Protein AF-A0A1G9BQD1-F1 (afdb_monomer_lite)

Secondary structure (DSSP, 8-state):
--HHHHHHHHHHHHHHHHHHHHHHHHHHHHHHHHHHHTT--------GGGGS-SSBT-EEEEEETTTEEEEEEEEEE-TT-EEEEEEEE--------HHHHHHTT--HHHHHHHTTSS-EEEEEEEEEETTEEEEEETTEEEEEEETTTTEEEEEEE-SS-EEEEEEEEEEEEEEEETTEEEEEEEEEEEEEETTEEEEEEEEEETTTEEEEEEEEETTEEEEEEEEPP-

Organism: NCBI:txid246191

Foldseek 3Di:
DPVVVVVVVVVVVVVVVVVVVVVVVVVVVVVVVVVVVVPPPPLPLPQLLQLDAAPAQDWFWWDFPVRKIWTKHFPDADPQRKTKIKTWIQDDADDDDPCNCVVVVDDPVRNCSNRSNGTDIWIWIWHGDPQWTWIDGPNHTAWIARSRVQKIWGWDQDPVGTWIWIKGFPDWDWDQAQNDTKIKTKMKTWGADPQGIKIKIWMGIGNHHTAWIWIADPNDIGTRIHTDGD

pLDDT: mean 86.9, std 16.25, range [43.59, 98.69]

Radius of gyration: 29.3 Å; chains: 1; bounding box: 38×50×117 Å

Sequence (230 aa):
MSLIKNYFQRLIHGLARVVRYNCSSFFVCFFILFLMFSNVTVARAVDASIFLGPPLGETIILDVDDGVDIKRTTTAVSESEVYSIEDRRRLLPGKVTKEDIIKNNLSEKIVRIVRGEEDLVNNITLQAKAGKIILSRHGKVVIILDLESRKGFLYLSTSDGDVKMKSHIVDEQEEFIRGKKRSSIYVESYGNLDDGPVNSNYRLVSGLGLTHMSLTVSGLTSVLYTLKEN

Structure (mmCIF, N/CA/C/O backbone):
data_AF-A0A1G9BQD1-F1
#
_entry.id   AF-A0A1G9BQD1-F1
#
loop_
_atom_site.group_PDB
_atom_site.id
_atom_site.type_symbol
_atom_site.label_atom_id
_atom_site.label_alt_id
_atom_site.label_comp_id
_atom_site.label_asym_id
_atom_site.label_entity_id
_atom_site.label_seq_id
_atom_site.pdbx_PDB_ins_code
_atom_site.Cartn_x
_atom_site.Cartn_y
_atom_site.Cartn_z
_atom_site.occupancy
_atom_site.B_iso_or_equiv
_atom_site.auth_seq_id
_atom_site.auth_comp_id
_atom_site.auth_asym_id
_atom_site.auth_atom_id
_atom_site.pdbx_PDB_model_num
ATOM 1 N N . MET A 1 1 ? -17.539 -30.298 85.439 1.00 55.03 1 MET A N 1
ATOM 2 C CA . MET A 1 1 ? -17.340 -29.006 84.730 1.00 55.03 1 MET A CA 1
ATOM 3 C C . MET A 1 1 ? -16.239 -29.015 83.648 1.00 55.03 1 MET A C 1
ATOM 5 O O . MET A 1 1 ? -16.017 -27.985 83.029 1.00 55.03 1 MET A O 1
ATOM 9 N N . SER A 1 2 ? -15.574 -30.151 83.371 1.00 57.81 2 SER A N 1
ATOM 10 C CA . SER A 1 2 ? -14.487 -30.268 82.369 1.00 57.81 2 SER A CA 1
ATOM 11 C C . SER A 1 2 ? -14.980 -30.633 80.948 1.00 57.81 2 SER A C 1
ATOM 13 O O . SER A 1 2 ? -14.444 -30.157 79.951 1.00 57.81 2 SER A O 1
ATOM 15 N N . LEU A 1 3 ? -16.081 -31.386 80.836 1.00 51.25 3 LEU A N 1
ATOM 16 C CA . LEU A 1 3 ? -16.607 -31.875 79.551 1.00 51.25 3 LEU A CA 1
ATOM 17 C C . LEU A 1 3 ? -17.221 -30.791 78.643 1.00 51.25 3 LEU A C 1
ATOM 19 O O . LEU A 1 3 ? -17.134 -30.898 77.423 1.00 51.25 3 LEU A O 1
ATOM 23 N N . ILE A 1 4 ? -17.775 -29.714 79.210 1.00 59.47 4 ILE A N 1
ATOM 24 C CA . ILE A 1 4 ? -18.443 -28.648 78.436 1.00 59.47 4 ILE A CA 1
ATOM 25 C C . ILE A 1 4 ? -17.422 -27.733 77.729 1.00 59.47 4 ILE A C 1
ATOM 27 O O . ILE A 1 4 ? -17.661 -27.293 76.604 1.00 59.47 4 ILE A O 1
ATOM 31 N N . LYS A 1 5 ? -16.239 -27.510 78.326 1.00 57.22 5 LYS A N 1
ATOM 32 C CA . LYS A 1 5 ? -15.168 -26.696 77.715 1.00 57.22 5 LYS A CA 1
ATOM 33 C C . LYS A 1 5 ? -14.581 -27.342 76.454 1.00 57.22 5 LYS A C 1
ATOM 35 O O . LYS A 1 5 ? -14.350 -26.647 75.467 1.00 57.22 5 LYS A O 1
ATOM 40 N N . ASN A 1 6 ? -14.412 -28.665 76.456 1.00 61.09 6 ASN A N 1
ATOM 41 C CA . ASN A 1 6 ? -13.865 -29.392 75.306 1.00 61.09 6 ASN A CA 1
ATOM 42 C C . ASN A 1 6 ? -14.820 -29.430 74.103 1.00 61.09 6 ASN A C 1
ATOM 44 O O . ASN A 1 6 ? -14.364 -29.449 72.959 1.00 61.09 6 ASN A O 1
ATOM 48 N N . TYR A 1 7 ? -16.135 -29.398 74.340 1.00 62.44 7 TYR A N 1
ATOM 49 C CA . TYR A 1 7 ? -17.120 -29.382 73.257 1.00 62.44 7 TYR A CA 1
ATOM 50 C C . TYR A 1 7 ? -17.148 -28.023 72.539 1.00 62.44 7 TYR A C 1
ATOM 52 O O . TYR A 1 7 ? -17.119 -27.966 71.310 1.00 62.44 7 TYR A O 1
ATOM 60 N N . PHE A 1 8 ? -17.089 -26.921 73.295 1.00 59.69 8 PHE A N 1
ATOM 61 C CA . PHE A 1 8 ? -17.070 -25.568 72.728 1.00 59.69 8 PHE A CA 1
ATOM 62 C C . PHE A 1 8 ? -15.790 -25.263 71.936 1.00 59.69 8 PHE A C 1
ATOM 64 O O . PHE A 1 8 ? -15.869 -24.684 70.854 1.00 59.69 8 PHE A O 1
ATOM 71 N N . GLN A 1 9 ? -14.614 -25.702 72.403 1.00 59.62 9 GLN A N 1
ATOM 72 C CA . GLN A 1 9 ? -13.365 -25.515 71.649 1.00 59.62 9 GLN A CA 1
ATOM 73 C C . GLN A 1 9 ? -13.355 -26.278 70.316 1.00 59.62 9 GLN A C 1
ATOM 75 O O . GLN A 1 9 ? -12.882 -25.741 69.312 1.00 59.62 9 GLN A O 1
ATOM 80 N N . ARG A 1 10 ? -13.925 -27.491 70.267 1.00 61.84 10 ARG A N 1
ATOM 81 C CA . ARG A 1 10 ? -14.055 -28.258 69.016 1.00 61.84 10 ARG A CA 1
ATOM 82 C C . ARG A 1 10 ? -15.059 -27.629 68.047 1.00 61.84 10 ARG A C 1
ATOM 84 O O . ARG A 1 10 ? -14.789 -27.605 66.849 1.00 61.84 10 ARG A O 1
ATOM 91 N N . LEU A 1 11 ? -16.156 -27.060 68.552 1.00 58.06 11 LEU A N 1
ATOM 92 C CA . LEU A 1 11 ? -17.147 -26.356 67.731 1.00 58.06 11 LEU A CA 1
ATOM 93 C C . LEU A 1 11 ? -16.563 -25.074 67.106 1.00 58.06 11 LEU A C 1
ATOM 95 O O . LEU A 1 11 ? -16.720 -24.846 65.909 1.00 58.06 11 LEU A O 1
ATOM 99 N N . ILE A 1 12 ? -15.816 -24.281 67.885 1.00 59.69 12 ILE A N 1
ATOM 100 C CA . ILE A 1 12 ? -15.171 -23.042 67.413 1.00 59.69 12 ILE A CA 1
ATOM 101 C C . ILE A 1 12 ? -14.072 -23.346 66.381 1.00 59.69 12 ILE A C 1
ATOM 103 O O . ILE A 1 12 ? -13.978 -22.660 65.365 1.00 59.69 12 ILE A O 1
ATOM 107 N N . HIS A 1 13 ? -13.267 -24.397 66.582 1.00 56.59 13 HIS A N 1
ATOM 108 C CA . HIS A 1 13 ? -12.279 -24.831 65.583 1.00 56.59 13 HIS A CA 1
ATOM 109 C C . HIS A 1 13 ? -12.916 -25.406 64.307 1.00 56.59 13 HIS A C 1
ATOM 111 O O . HIS A 1 13 ? -12.378 -25.202 63.216 1.00 56.59 13 HIS A O 1
ATOM 117 N N . GLY A 1 14 ? -14.065 -26.080 64.419 1.00 54.94 14 GLY A N 1
ATOM 118 C CA . GLY A 1 14 ? -14.845 -26.546 63.270 1.00 54.94 14 GLY A CA 1
ATOM 119 C C . GLY A 1 14 ? -15.401 -25.388 62.437 1.00 54.94 14 GLY A C 1
ATOM 120 O O . GLY A 1 14 ? -15.168 -25.333 61.230 1.00 54.94 14 GLY A O 1
ATOM 121 N N . LEU A 1 15 ? -16.042 -24.410 63.085 1.00 46.50 15 LEU A N 1
ATOM 122 C CA . LEU A 1 15 ? -16.569 -23.202 62.435 1.00 46.50 15 LEU A CA 1
ATOM 123 C C . LEU A 1 15 ? -15.462 -22.352 61.794 1.00 46.50 15 LEU A C 1
ATOM 125 O O . LEU A 1 15 ? -15.615 -21.906 60.658 1.00 46.50 15 LEU A O 1
ATOM 129 N N . ALA A 1 16 ? -14.309 -22.205 62.452 1.00 50.69 16 ALA A N 1
ATOM 130 C CA . ALA A 1 16 ? -13.169 -21.478 61.892 1.00 50.69 16 ALA A CA 1
ATOM 131 C C . ALA A 1 16 ? -12.575 -22.149 60.636 1.00 50.69 16 ALA A C 1
ATOM 133 O O . ALA A 1 16 ? -12.083 -21.448 59.752 1.00 50.69 16 ALA A O 1
ATOM 134 N N . ARG A 1 17 ? -12.638 -23.486 60.510 1.00 49.34 17 ARG A N 1
ATOM 135 C CA . ARG A 1 17 ? -12.230 -24.197 59.280 1.00 49.34 17 ARG A CA 1
ATOM 136 C C . ARG A 1 17 ? -13.233 -24.024 58.142 1.00 49.34 17 ARG A C 1
ATOM 138 O O . ARG A 1 17 ? -12.805 -23.824 57.009 1.00 49.34 17 ARG A O 1
ATOM 145 N N . VAL A 1 18 ? -14.533 -24.053 58.432 1.00 48.12 18 VAL A N 1
ATOM 146 C CA . VAL A 1 18 ? -15.588 -23.893 57.413 1.00 48.12 18 VAL A CA 1
ATOM 147 C C . VAL A 1 18 ? -15.600 -22.469 56.841 1.00 48.12 18 VAL A C 1
ATOM 149 O O . VAL A 1 18 ? -15.713 -22.293 55.630 1.00 48.12 18 VAL A O 1
ATOM 152 N N . VAL A 1 19 ? -15.375 -21.447 57.674 1.00 47.22 19 VAL A N 1
ATOM 153 C CA . VAL A 1 19 ? -15.267 -20.046 57.217 1.00 47.22 19 VAL A CA 1
ATOM 154 C C . VAL A 1 19 ? -14.000 -19.816 56.378 1.00 47.22 19 VAL A C 1
ATOM 156 O O . VAL A 1 19 ? -14.032 -19.087 55.389 1.00 47.22 19 VAL A O 1
ATOM 159 N N . ARG A 1 20 ? -12.887 -20.490 56.704 1.00 47.00 20 ARG A N 1
ATOM 160 C CA . ARG A 1 20 ? -11.614 -20.346 55.974 1.00 47.00 20 ARG A CA 1
ATOM 161 C C . ARG A 1 20 ? -11.626 -21.035 54.597 1.00 47.00 20 ARG A C 1
ATOM 163 O O . ARG A 1 20 ? -10.971 -20.545 53.682 1.00 47.00 20 ARG A O 1
ATOM 170 N N . TYR A 1 21 ? -12.399 -22.112 54.426 1.00 49.22 21 TYR A N 1
ATOM 171 C CA . TYR A 1 21 ? -12.574 -22.783 53.127 1.00 49.22 21 TYR A CA 1
ATOM 172 C C . TYR A 1 21 ? -13.584 -22.074 52.208 1.00 49.22 21 TYR A C 1
ATOM 174 O O . TYR A 1 21 ? -13.347 -21.986 51.004 1.00 49.22 21 TYR A O 1
ATOM 182 N N . ASN A 1 22 ? -14.656 -21.493 52.758 1.00 45.50 22 ASN A N 1
ATOM 183 C CA . ASN A 1 22 ? -15.665 -20.795 51.950 1.00 45.50 22 ASN A CA 1
ATOM 184 C C . ASN A 1 22 ? -15.219 -19.400 51.472 1.00 45.50 22 ASN A C 1
ATOM 186 O O . ASN A 1 22 ? -15.585 -19.002 50.368 1.00 45.50 22 ASN A O 1
ATOM 190 N N . CYS A 1 23 ? -14.372 -18.682 52.223 1.00 48.72 23 CYS A N 1
ATOM 191 C CA . CYS A 1 23 ? -13.802 -17.410 51.749 1.00 48.72 23 CYS A CA 1
ATOM 192 C C . CYS A 1 23 ? -12.813 -17.587 50.584 1.00 48.72 23 CYS A C 1
ATOM 194 O O . CYS A 1 23 ? -12.748 -16.732 49.707 1.00 48.72 23 CYS A O 1
ATOM 196 N N . SER A 1 24 ? -12.067 -18.697 50.558 1.00 55.12 24 SER A N 1
ATOM 197 C CA . SER A 1 24 ? -11.108 -19.011 49.489 1.00 55.12 24 SER A CA 1
ATOM 198 C C . SER A 1 24 ? -11.815 -19.284 48.155 1.00 55.12 24 SER A C 1
ATOM 200 O O . SER A 1 24 ? -11.473 -18.692 47.132 1.00 55.12 24 SER A O 1
ATOM 202 N N . SER A 1 25 ? -12.868 -20.109 48.175 1.00 57.22 25 SER A N 1
ATOM 203 C CA . SER A 1 25 ? -13.622 -20.454 46.964 1.00 57.22 25 SER A CA 1
ATOM 204 C C . SER A 1 25 ? -14.374 -19.256 46.371 1.00 57.22 25 SER A C 1
ATOM 206 O O . SER A 1 25 ? -14.378 -19.094 45.152 1.00 57.22 25 SER A O 1
ATOM 208 N N . PHE A 1 26 ? -14.936 -18.375 47.207 1.00 59.41 26 PHE A N 1
ATOM 209 C CA . PHE A 1 26 ? -15.585 -17.148 46.731 1.00 59.41 26 PHE A CA 1
ATOM 210 C C . PHE A 1 26 ? -14.600 -16.175 46.075 1.00 59.41 26 PHE A C 1
ATOM 212 O O . PHE A 1 26 ? -14.927 -15.596 45.041 1.00 59.41 26 PHE A O 1
ATOM 219 N N . PHE A 1 27 ? -13.389 -16.028 46.626 1.00 61.28 27 PHE A N 1
ATOM 220 C CA . PHE A 1 27 ? -12.352 -15.169 46.046 1.00 61.28 27 PHE A CA 1
ATOM 221 C C . PHE A 1 27 ? -11.857 -15.688 44.695 1.00 61.28 27 PHE A C 1
ATOM 223 O O . PHE A 1 27 ? -11.706 -14.902 43.765 1.00 61.28 27 PHE A O 1
ATOM 230 N N . VAL A 1 28 ? -11.655 -17.002 44.559 1.00 66.06 28 VAL A N 1
ATOM 231 C CA . VAL A 1 28 ? -11.240 -17.615 43.286 1.00 66.06 28 VAL A CA 1
ATOM 232 C C . VAL A 1 28 ? -12.326 -17.447 42.221 1.00 66.06 28 VAL A C 1
ATOM 234 O O . VAL A 1 28 ? -12.013 -17.051 41.100 1.00 66.06 28 VAL A O 1
ATOM 237 N N . CYS A 1 29 ? -13.602 -17.649 42.568 1.00 64.25 29 CYS A N 1
ATOM 238 C CA . CYS A 1 29 ? -14.708 -17.401 41.641 1.00 64.25 29 CYS A CA 1
ATOM 239 C C . CYS A 1 29 ? -14.794 -15.928 41.228 1.00 64.25 29 CYS A C 1
ATOM 241 O O . CYS A 1 29 ? -14.945 -15.659 40.042 1.00 64.25 29 CYS A O 1
ATOM 243 N N . PHE A 1 30 ? -14.639 -14.979 42.159 1.00 63.69 30 PHE A N 1
ATOM 244 C CA . PHE A 1 30 ? -14.622 -13.546 41.836 1.00 63.69 30 PHE A CA 1
ATOM 245 C C . PHE A 1 30 ? -13.427 -13.156 40.966 1.00 63.69 30 PHE A C 1
ATOM 247 O O . PHE A 1 30 ? -13.582 -12.336 40.070 1.00 63.69 30 PHE A O 1
ATOM 254 N N . PHE A 1 31 ? -12.253 -13.751 41.190 1.00 64.44 31 PHE A N 1
ATOM 255 C CA . PHE A 1 31 ? -11.052 -13.481 40.401 1.00 64.44 31 PHE A CA 1
ATOM 256 C C . PHE A 1 31 ? -11.173 -14.043 38.979 1.00 64.44 31 PHE A C 1
ATOM 258 O O . PHE A 1 31 ? -10.826 -13.357 38.025 1.00 64.44 31 PHE A O 1
ATOM 265 N N . ILE A 1 32 ? -11.746 -15.241 38.810 1.00 65.81 32 ILE A N 1
ATOM 266 C CA . ILE A 1 32 ? -12.061 -15.803 37.486 1.00 65.81 32 ILE A CA 1
ATOM 267 C C . ILE A 1 32 ? -13.140 -14.964 36.792 1.00 65.81 32 ILE A C 1
ATOM 269 O O . ILE A 1 32 ? -12.995 -14.657 35.614 1.00 65.81 32 ILE A O 1
ATOM 273 N N . LEU A 1 33 ? -14.182 -14.528 37.508 1.00 61.59 33 LEU A N 1
ATOM 274 C CA . LEU A 1 33 ? -15.199 -13.623 36.964 1.00 61.59 33 LEU A CA 1
ATOM 275 C C . LEU A 1 33 ? -14.572 -12.289 36.539 1.00 61.59 33 LEU A C 1
ATOM 277 O O . LEU A 1 33 ? -14.863 -11.793 35.461 1.00 61.59 33 LEU A O 1
ATOM 281 N N . PHE A 1 34 ? -13.674 -11.727 37.351 1.00 63.47 34 PHE A N 1
ATOM 282 C CA . PHE A 1 34 ? -12.966 -10.485 37.051 1.00 63.47 34 PHE A CA 1
ATOM 283 C C . PHE A 1 34 ? -12.028 -10.644 35.848 1.00 63.47 34 PHE A C 1
ATOM 285 O O . PHE A 1 34 ? -11.990 -9.750 35.011 1.00 63.47 34 PHE A O 1
ATOM 292 N N . LEU A 1 35 ? -11.343 -11.785 35.695 1.00 60.16 35 LEU A N 1
ATOM 293 C CA . LEU A 1 35 ? -10.561 -12.134 34.496 1.00 60.16 35 LEU A CA 1
ATOM 294 C C . LEU A 1 35 ? -11.447 -12.341 33.253 1.00 60.16 35 LEU A C 1
ATOM 296 O O . LEU A 1 35 ? -11.045 -11.999 32.144 1.00 60.16 35 LEU A O 1
ATOM 300 N N . MET A 1 36 ? -12.671 -12.850 33.420 1.00 55.62 36 MET A N 1
ATOM 301 C CA . MET A 1 36 ? -13.659 -12.955 32.337 1.00 55.62 36 MET A CA 1
ATOM 302 C C . MET A 1 36 ? -14.233 -11.578 31.956 1.00 55.62 36 MET A C 1
ATOM 304 O O . MET A 1 36 ? -14.429 -11.304 30.777 1.00 55.62 36 MET A O 1
ATOM 308 N N . PHE A 1 37 ? -14.455 -10.684 32.928 1.00 50.34 37 PHE A N 1
ATOM 309 C CA . PHE A 1 37 ? -14.986 -9.334 32.702 1.00 50.34 37 PHE A CA 1
ATOM 310 C C . PHE A 1 37 ? -13.935 -8.318 32.236 1.00 50.34 37 PHE A C 1
ATOM 312 O O . PHE A 1 37 ? -14.284 -7.370 31.539 1.00 50.34 37 PHE A O 1
ATOM 319 N N . SER A 1 38 ? -12.653 -8.505 32.560 1.00 49.31 38 SER A N 1
ATOM 320 C CA . SER A 1 38 ? -11.570 -7.642 32.055 1.00 49.31 38 SER A CA 1
ATOM 321 C C . SER A 1 38 ? -11.183 -7.939 30.602 1.00 49.31 38 SER A C 1
ATOM 323 O O . SER A 1 38 ? -10.543 -7.105 29.971 1.00 49.31 38 SER A O 1
ATOM 325 N N . ASN A 1 39 ? -11.655 -9.057 30.040 1.00 43.59 39 ASN A N 1
ATOM 326 C CA . ASN A 1 39 ? -11.599 -9.342 28.603 1.00 43.59 39 ASN A CA 1
ATOM 327 C C . ASN A 1 39 ? -12.829 -8.843 27.833 1.00 43.59 39 ASN A C 1
ATOM 329 O O . ASN A 1 39 ? -12.975 -9.149 26.649 1.00 43.59 39 ASN A O 1
ATOM 333 N N . VAL A 1 40 ? -13.709 -8.048 28.456 1.00 44.75 40 VAL A N 1
ATOM 334 C CA . VAL A 1 40 ? -14.605 -7.182 27.684 1.00 44.75 40 VAL A CA 1
ATOM 335 C C . VAL A 1 40 ? -13.725 -6.097 27.081 1.00 44.75 40 VAL A C 1
ATOM 337 O O . VAL A 1 40 ? -13.557 -5.012 27.638 1.00 44.75 40 VAL A O 1
ATOM 340 N N . THR A 1 41 ? -13.108 -6.424 25.949 1.00 50.06 41 THR A N 1
ATOM 341 C CA . THR A 1 41 ? -12.474 -5.470 25.056 1.00 50.06 41 THR A CA 1
ATOM 342 C C . THR A 1 41 ? -13.575 -4.497 24.671 1.00 50.06 41 THR A C 1
ATOM 344 O O . THR A 1 41 ? -14.400 -4.779 23.804 1.00 50.06 41 THR A O 1
ATOM 347 N N . VAL A 1 42 ? -13.665 -3.376 25.387 1.00 45.75 42 VAL A N 1
ATOM 348 C CA . VAL A 1 42 ? -14.469 -2.242 24.950 1.00 45.75 42 VAL A CA 1
ATOM 349 C C . VAL A 1 42 ? -13.905 -1.912 23.583 1.00 45.75 42 VAL A C 1
ATOM 351 O O . VAL A 1 42 ? -12.767 -1.451 23.491 1.00 45.75 42 VAL A O 1
ATOM 354 N N . ALA A 1 43 ? -14.658 -2.250 22.536 1.00 49.44 43 ALA A N 1
ATOM 355 C CA . ALA A 1 43 ? -14.329 -1.911 21.169 1.00 49.44 43 ALA A CA 1
ATOM 356 C C . ALA A 1 43 ? -14.239 -0.387 21.122 1.00 49.44 43 ALA A C 1
ATOM 358 O O . ALA A 1 43 ? -15.242 0.318 21.012 1.00 49.44 43 ALA A O 1
ATOM 359 N N . ARG A 1 44 ? -13.033 0.146 21.325 1.00 57.34 44 ARG A N 1
ATOM 360 C CA . ARG A 1 44 ? -12.758 1.538 21.019 1.00 57.34 44 ARG A CA 1
ATOM 361 C C . ARG A 1 44 ? -13.014 1.637 19.530 1.00 57.34 44 ARG A C 1
ATOM 363 O O . ARG A 1 44 ? -12.364 0.937 18.764 1.00 57.34 44 ARG A O 1
ATOM 370 N N . ALA A 1 45 ? -13.997 2.444 19.148 1.00 64.94 45 ALA A N 1
ATOM 371 C CA . ALA A 1 45 ? -14.192 2.798 17.757 1.00 64.94 45 ALA A CA 1
ATOM 372 C C . ALA A 1 45 ? -12.884 3.444 17.289 1.00 64.94 45 ALA A C 1
ATOM 374 O O . ALA A 1 45 ? -12.572 4.575 17.666 1.00 64.94 45 ALA A O 1
ATOM 375 N N . VAL A 1 46 ? -12.063 2.669 16.585 1.00 77.75 46 VAL A N 1
ATOM 376 C CA . VAL A 1 46 ? -10.803 3.155 16.047 1.00 77.75 46 VAL A CA 1
ATOM 377 C C . VAL A 1 46 ? -11.167 4.053 14.878 1.00 77.75 46 VAL A C 1
ATOM 379 O O . VAL A 1 46 ? -11.820 3.622 13.927 1.00 77.75 46 VAL A O 1
ATOM 382 N N . ASP A 1 47 ? -10.784 5.321 14.971 1.00 91.69 47 ASP A N 1
ATOM 383 C CA . ASP A 1 47 ? -10.988 6.266 13.887 1.00 91.69 47 ASP A CA 1
ATOM 384 C C . ASP A 1 47 ? -10.101 5.874 12.698 1.00 91.69 47 ASP A C 1
ATOM 386 O O . ASP A 1 47 ? -8.879 5.985 12.750 1.00 91.69 47 ASP A O 1
ATOM 390 N N . ALA A 1 48 ? -10.721 5.404 11.615 1.00 94.38 48 ALA A N 1
ATOM 391 C CA . ALA A 1 48 ? -10.022 4.996 10.401 1.00 94.38 48 ALA A CA 1
ATOM 392 C C . ALA A 1 48 ? -9.235 6.144 9.744 1.00 94.38 48 ALA A C 1
ATOM 394 O O . ALA A 1 48 ? -8.264 5.875 9.031 1.00 94.38 48 ALA A O 1
ATOM 395 N N . SER A 1 49 ? -9.616 7.405 9.989 1.00 95.50 49 SER A N 1
ATOM 396 C CA . SER A 1 49 ? -8.955 8.581 9.412 1.00 95.50 49 SER A CA 1
ATOM 397 C C . SER A 1 49 ? -7.497 8.709 9.858 1.00 95.50 49 SER A C 1
ATOM 399 O O . SER A 1 49 ? -6.649 9.186 9.101 1.00 95.50 49 SER A O 1
ATOM 401 N N . ILE A 1 50 ? -7.159 8.194 11.046 1.00 95.38 50 ILE A N 1
ATOM 402 C CA . ILE A 1 50 ? -5.792 8.283 11.553 1.00 95.38 50 ILE A CA 1
ATOM 403 C C . ILE A 1 50 ? -4.834 7.441 10.718 1.00 95.38 50 ILE A C 1
ATOM 405 O O . ILE A 1 50 ? -3.654 7.735 10.742 1.00 95.38 50 ILE A O 1
ATOM 409 N N . PHE A 1 51 ? -5.296 6.425 9.981 1.00 96.69 51 PHE A N 1
ATOM 410 C CA . PHE A 1 51 ? -4.466 5.549 9.138 1.00 96.69 51 PHE A CA 1
ATOM 411 C C . PHE A 1 51 ? -4.388 6.004 7.682 1.00 96.69 51 PHE A C 1
ATOM 413 O O . PHE A 1 51 ? -3.989 5.235 6.805 1.00 96.69 51 PHE A O 1
ATOM 420 N N . LEU A 1 52 ? -4.783 7.242 7.398 1.00 95.19 52 LEU A N 1
ATOM 421 C CA . LEU A 1 52 ? -4.560 7.839 6.091 1.00 95.19 52 LEU A CA 1
ATOM 422 C C . LEU A 1 52 ? -3.079 8.208 5.927 1.00 95.19 52 LEU A C 1
ATOM 424 O O . LEU A 1 52 ? -2.266 8.036 6.839 1.00 95.19 52 LEU A O 1
ATOM 428 N N . GLY A 1 53 ? -2.719 8.604 4.707 1.00 93.88 53 GLY A N 1
ATOM 429 C CA . GLY A 1 53 ? -1.331 8.779 4.288 1.00 93.88 53 GLY A CA 1
ATOM 430 C C . GLY A 1 53 ? -0.548 9.820 5.098 1.00 93.88 53 GLY A C 1
ATOM 431 O O . GLY A 1 53 ? -1.061 10.408 6.052 1.00 93.88 53 GLY A O 1
ATOM 432 N N . PRO A 1 54 ? 0.706 10.088 4.700 1.00 95.94 54 PRO A N 1
ATOM 433 C CA . PRO A 1 54 ? 1.506 11.150 5.298 1.00 95.94 54 PRO A CA 1
ATOM 434 C C . PRO A 1 54 ? 0.757 12.494 5.321 1.00 95.94 54 PRO A C 1
ATOM 436 O O . PRO A 1 54 ? -0.127 12.717 4.483 1.00 95.94 54 PRO A O 1
ATOM 439 N N . PRO A 1 55 ? 1.115 13.428 6.219 1.00 94.88 55 PRO A N 1
ATOM 440 C CA . PRO A 1 55 ? 0.643 14.805 6.139 1.00 94.88 55 PRO A CA 1
ATOM 441 C C . PRO A 1 55 ? 0.834 15.401 4.739 1.00 94.88 55 PRO A C 1
ATOM 443 O O . PRO A 1 55 ? 1.754 15.026 4.012 1.00 94.88 55 PRO A O 1
ATOM 446 N N . LEU A 1 56 ? -0.033 16.340 4.357 1.00 97.12 56 LEU A N 1
ATOM 447 C CA . LEU A 1 56 ? 0.024 16.989 3.046 1.00 97.12 56 LEU A CA 1
ATOM 448 C C . LEU A 1 56 ? 1.421 17.577 2.780 1.00 97.12 56 LEU A C 1
ATOM 450 O O . LEU A 1 56 ? 1.936 18.354 3.583 1.00 97.12 56 LEU A O 1
ATOM 454 N N . GLY A 1 57 ? 2.029 17.193 1.656 1.00 95.94 57 GLY A N 1
ATOM 455 C CA . GLY A 1 57 ? 3.384 17.587 1.263 1.00 95.94 57 GLY A CA 1
ATOM 456 C C . GLY A 1 57 ? 4.517 16.815 1.953 1.00 95.94 57 GLY A C 1
ATOM 457 O O . GLY A 1 57 ? 5.658 16.886 1.493 1.00 95.94 57 GLY A O 1
ATOM 458 N N . GLU A 1 58 ? 4.245 16.044 3.010 1.00 95.62 58 GLU A N 1
ATOM 459 C CA . GLU A 1 58 ? 5.256 15.190 3.636 1.00 95.62 58 GLU A CA 1
ATOM 460 C C . GLU A 1 58 ? 5.545 13.974 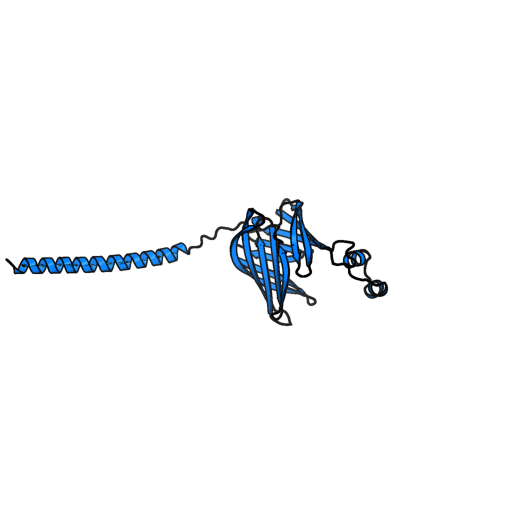2.749 1.00 95.62 58 GLU A C 1
ATOM 462 O O . GLU A 1 58 ? 4.644 13.352 2.184 1.00 95.62 58 GLU A O 1
ATOM 467 N N . THR A 1 59 ? 6.830 13.634 2.640 1.00 96.94 59 THR A N 1
ATOM 468 C CA . THR A 1 59 ? 7.298 12.459 1.905 1.00 96.94 59 THR A CA 1
ATOM 469 C C . THR A 1 59 ? 7.839 11.419 2.873 1.00 96.94 59 THR A C 1
ATOM 471 O O . THR A 1 59 ? 8.681 11.732 3.719 1.00 96.94 59 THR A O 1
ATOM 474 N N . ILE A 1 60 ? 7.385 10.177 2.724 1.00 97.31 60 ILE A N 1
ATOM 475 C CA . ILE A 1 60 ? 7.974 9.007 3.381 1.00 97.31 60 ILE A CA 1
ATOM 476 C C . ILE A 1 60 ? 8.720 8.168 2.346 1.00 97.31 60 ILE A C 1
ATOM 478 O O . ILE A 1 60 ? 8.398 8.204 1.155 1.00 97.31 60 ILE A O 1
ATOM 482 N N . ILE A 1 61 ? 9.722 7.426 2.807 1.00 97.38 61 ILE A N 1
ATOM 483 C CA . ILE A 1 61 ? 10.530 6.550 1.963 1.00 97.38 61 ILE A CA 1
ATOM 484 C C . ILE A 1 61 ? 10.153 5.108 2.273 1.00 97.38 61 ILE A C 1
ATOM 486 O O . ILE A 1 61 ? 10.174 4.700 3.434 1.00 97.38 61 ILE A O 1
ATOM 490 N N . LEU A 1 62 ? 9.791 4.357 1.241 1.00 97.31 62 LEU A N 1
ATOM 491 C CA . LEU A 1 62 ? 9.548 2.926 1.332 1.00 97.31 62 LEU A CA 1
ATOM 492 C C . LEU A 1 62 ? 10.662 2.217 0.567 1.00 97.31 62 LEU A C 1
ATOM 494 O O . LEU A 1 62 ? 10.857 2.476 -0.618 1.00 97.31 62 LEU A O 1
ATOM 498 N N . ASP A 1 63 ? 11.392 1.361 1.259 1.00 95.25 63 ASP A N 1
ATOM 499 C CA . ASP A 1 63 ? 12.438 0.521 0.700 1.00 95.25 63 ASP A CA 1
ATOM 500 C C . ASP A 1 63 ? 11.812 -0.640 -0.075 1.00 95.25 63 ASP A C 1
ATOM 502 O O . ASP A 1 63 ? 10.879 -1.287 0.415 1.00 95.25 63 ASP A O 1
ATOM 506 N N . VAL A 1 64 ? 12.307 -0.881 -1.284 1.00 91.62 64 VAL A N 1
ATOM 507 C CA . VAL A 1 64 ? 11.977 -2.048 -2.107 1.00 91.62 64 VAL A CA 1
ATOM 508 C C . VAL A 1 64 ? 13.203 -2.952 -2.101 1.00 91.62 64 VAL A C 1
ATOM 510 O O . VAL A 1 64 ? 14.321 -2.478 -2.277 1.00 91.62 64 VAL A O 1
ATOM 513 N N . ASP A 1 65 ? 12.994 -4.259 -1.954 1.00 80.44 65 ASP A N 1
ATOM 514 C CA . ASP A 1 65 ? 14.041 -5.285 -1.783 1.00 80.44 65 ASP A CA 1
ATOM 515 C C . ASP A 1 65 ? 15.071 -5.373 -2.943 1.00 80.44 65 ASP A C 1
ATOM 517 O O . ASP A 1 65 ? 16.024 -6.142 -2.901 1.00 80.44 65 ASP A O 1
ATOM 521 N N . ASP A 1 66 ? 14.915 -4.562 -3.995 1.00 79.44 66 ASP A N 1
ATOM 522 C CA . ASP A 1 66 ? 15.864 -4.412 -5.102 1.00 79.44 66 ASP A CA 1
ATOM 523 C C . ASP A 1 66 ? 16.779 -3.176 -4.996 1.00 79.44 66 ASP A C 1
ATOM 525 O O . ASP A 1 66 ? 17.463 -2.817 -5.959 1.00 79.44 66 ASP A O 1
ATOM 529 N N . GLY A 1 67 ? 16.819 -2.530 -3.826 1.00 81.44 67 GLY A N 1
ATOM 530 C CA . GLY A 1 67 ? 17.660 -1.360 -3.556 1.00 81.44 67 GLY A CA 1
ATOM 531 C C . GLY A 1 67 ? 17.128 -0.065 -4.170 1.00 81.44 67 GLY A C 1
ATOM 532 O O . GLY A 1 67 ? 17.858 0.927 -4.257 1.00 81.44 67 GLY A O 1
ATOM 533 N N . VAL A 1 68 ? 15.870 -0.064 -4.617 1.00 90.81 68 VAL A N 1
ATOM 534 C CA . VAL A 1 68 ? 15.170 1.123 -5.102 1.00 90.81 68 VAL A CA 1
ATOM 535 C C . VAL A 1 68 ? 14.229 1.649 -4.026 1.00 90.81 68 VAL A C 1
ATOM 537 O O . VAL A 1 68 ? 13.417 0.918 -3.477 1.00 90.81 68 VAL A O 1
ATOM 540 N N . ASP A 1 69 ? 14.247 2.959 -3.809 1.00 95.44 69 ASP A N 1
ATOM 541 C CA . ASP A 1 69 ? 13.298 3.615 -2.915 1.00 95.44 69 ASP A CA 1
ATOM 542 C C . ASP A 1 69 ? 12.022 4.054 -3.669 1.00 95.44 69 ASP A C 1
ATOM 544 O O . ASP A 1 69 ? 12.075 4.607 -4.776 1.00 95.44 69 ASP A O 1
ATOM 548 N N . ILE A 1 70 ? 10.863 3.882 -3.030 1.00 97.25 70 ILE A N 1
ATOM 549 C CA . ILE A 1 70 ? 9.613 4.567 -3.372 1.00 97.25 70 ILE A CA 1
ATOM 550 C C . ILE A 1 70 ? 9.484 5.801 -2.478 1.00 97.25 70 ILE A C 1
ATOM 552 O O . ILE A 1 70 ? 9.461 5.707 -1.251 1.00 97.25 70 ILE A O 1
ATOM 556 N N . LYS A 1 71 ? 9.342 6.974 -3.095 1.00 97.69 71 LYS A N 1
ATOM 557 C CA . LYS A 1 71 ? 8.988 8.222 -2.412 1.00 97.69 71 LYS A CA 1
ATOM 558 C C . LYS A 1 71 ? 7.478 8.381 -2.454 1.00 97.69 71 LYS A C 1
ATOM 560 O O . LYS A 1 71 ? 6.928 8.608 -3.529 1.00 97.69 71 LYS A O 1
ATOM 565 N N . ARG A 1 72 ? 6.826 8.257 -1.302 1.00 98.06 72 ARG A N 1
ATOM 566 C CA . ARG A 1 72 ? 5.377 8.416 -1.167 1.00 98.06 72 ARG A CA 1
ATOM 567 C C . ARG A 1 72 ? 5.051 9.782 -0.587 1.00 98.06 72 ARG A C 1
ATOM 569 O O . ARG A 1 72 ? 5.461 10.074 0.537 1.00 98.06 72 ARG A O 1
ATOM 576 N N . THR A 1 73 ? 4.263 10.568 -1.309 1.00 98.38 73 THR A N 1
ATOM 577 C CA . THR A 1 73 ? 3.886 11.931 -0.914 1.00 98.38 73 THR A CA 1
ATOM 578 C C . THR A 1 73 ? 2.380 12.120 -1.023 1.00 98.38 73 THR A C 1
ATOM 580 O O . THR A 1 73 ? 1.788 11.824 -2.059 1.00 98.38 73 THR A O 1
ATOM 583 N N . THR A 1 74 ? 1.748 12.663 0.017 1.00 98.44 74 THR A N 1
ATOM 584 C CA . THR A 1 74 ? 0.365 13.152 -0.092 1.00 98.44 74 THR A CA 1
ATOM 585 C C . THR A 1 74 ? 0.377 14.473 -0.852 1.00 98.44 74 THR A C 1
ATOM 587 O O . THR A 1 74 ? 0.955 15.453 -0.381 1.00 98.44 74 THR A O 1
ATOM 590 N N . THR A 1 75 ? -0.242 14.510 -2.030 1.00 98.12 75 THR A N 1
ATOM 591 C CA . THR A 1 75 ? -0.238 15.669 -2.938 1.00 98.12 75 THR A CA 1
ATOM 592 C C . THR A 1 75 ? -1.476 16.544 -2.787 1.00 98.12 75 THR A C 1
ATOM 594 O O . THR A 1 75 ? -1.402 17.746 -3.029 1.00 98.12 75 THR A O 1
ATOM 597 N N . ALA A 1 76 ? -2.600 15.970 -2.355 1.00 97.69 76 ALA A N 1
ATOM 598 C CA . ALA A 1 76 ? -3.827 16.706 -2.070 1.00 97.69 76 ALA A CA 1
ATOM 599 C C . ALA A 1 76 ? -4.696 15.964 -1.049 1.00 97.69 76 ALA A C 1
ATOM 601 O O . ALA A 1 76 ? -4.657 14.737 -0.965 1.00 97.69 76 ALA A O 1
ATOM 602 N N . VAL A 1 77 ? -5.525 16.708 -0.319 1.00 97.38 77 VAL A N 1
ATOM 603 C CA . VAL A 1 77 ? -6.613 16.166 0.505 1.00 97.38 77 VAL A CA 1
ATOM 604 C C . VAL A 1 77 ? -7.891 16.904 0.116 1.00 97.38 77 VAL A C 1
ATOM 606 O O . VAL A 1 77 ? -7.926 18.131 0.151 1.00 97.38 77 VAL A O 1
ATOM 609 N N . SER A 1 78 ? -8.916 16.174 -0.324 1.00 96.38 78 SER A N 1
ATOM 610 C CA . SER A 1 78 ? -10.210 16.763 -0.704 1.00 96.38 78 SER A CA 1
ATOM 611 C C . SER A 1 78 ? -11.016 17.205 0.523 1.00 96.38 78 SER A C 1
ATOM 613 O O . SER A 1 78 ? -10.811 16.655 1.601 1.00 96.38 78 SER A O 1
ATOM 615 N N . GLU A 1 79 ? -12.061 18.014 0.331 1.00 93.75 79 GLU A N 1
ATOM 616 C CA . GLU A 1 79 ? -13.061 18.309 1.378 1.00 93.75 79 GLU A CA 1
ATOM 617 C C . GLU A 1 79 ? -13.726 17.047 1.959 1.00 93.75 79 GLU A C 1
ATOM 619 O O . GLU A 1 79 ? -14.018 16.987 3.145 1.00 93.75 79 GLU A O 1
ATOM 624 N N . SER A 1 80 ? -13.910 16.002 1.143 1.00 91.62 80 SER A N 1
ATOM 625 C CA . SER A 1 80 ? -14.421 14.688 1.569 1.00 91.62 80 SER A CA 1
ATOM 626 C C . SER A 1 80 ? -13.350 13.744 2.144 1.00 91.62 80 SER A C 1
ATOM 628 O O . SER A 1 80 ? -13.510 12.525 2.077 1.00 91.62 80 SER A O 1
ATOM 630 N N . GLU A 1 81 ? -12.228 14.295 2.615 1.00 92.00 81 GLU A N 1
ATOM 631 C CA . GLU A 1 81 ? -11.109 13.575 3.250 1.00 92.00 81 GLU A CA 1
ATOM 632 C C . GLU A 1 81 ? -10.513 12.425 2.413 1.00 92.00 81 GLU A C 1
ATOM 634 O O . GLU A 1 81 ? -10.012 11.426 2.930 1.00 92.00 81 GLU A O 1
ATOM 639 N N . VAL A 1 82 ? -10.537 12.563 1.086 1.00 96.75 82 VAL A N 1
ATOM 640 C CA . VAL A 1 82 ? -9.808 11.690 0.164 1.00 96.75 82 VAL A CA 1
ATOM 641 C C . VAL A 1 82 ? -8.384 12.209 0.018 1.00 96.75 82 VAL A C 1
ATOM 643 O O . VAL A 1 82 ? -8.158 13.309 -0.490 1.00 96.75 82 VAL A O 1
ATOM 646 N N . TYR A 1 83 ? -7.423 11.393 0.431 1.00 97.81 83 TYR A N 1
ATOM 647 C CA . TYR A 1 83 ? -5.997 11.659 0.302 1.00 97.81 83 TYR A CA 1
ATOM 648 C C . TYR A 1 83 ? -5.546 11.196 -1.073 1.00 97.81 83 TYR A C 1
ATOM 650 O O . TYR A 1 83 ? -5.593 10.004 -1.369 1.00 97.81 83 TYR A O 1
ATOM 658 N N . SER A 1 84 ? -5.097 12.129 -1.902 1.00 97.81 84 SER A N 1
ATOM 659 C CA . SER A 1 84 ? -4.415 11.838 -3.161 1.00 97.81 84 SER A CA 1
ATOM 660 C C . SER A 1 84 ? -2.929 11.689 -2.878 1.00 97.81 84 SER A C 1
ATOM 662 O O . SER A 1 84 ? -2.303 12.597 -2.330 1.00 97.81 84 SER A O 1
ATOM 664 N N . ILE A 1 85 ? -2.378 10.528 -3.208 1.00 98.12 85 ILE A N 1
ATOM 665 C CA . ILE A 1 85 ? -1.005 10.158 -2.882 1.00 98.12 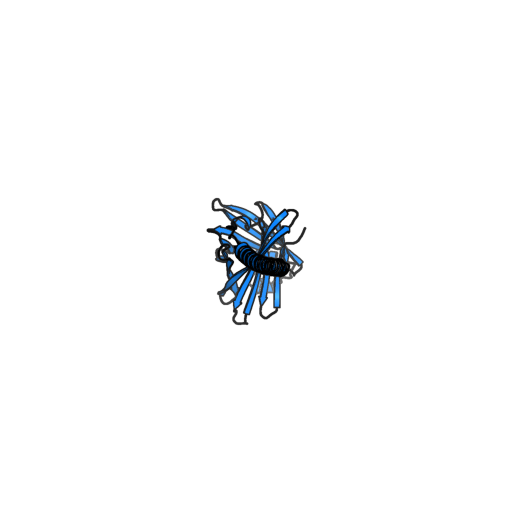85 ILE A CA 1
ATOM 666 C C . ILE A 1 85 ? -0.291 9.735 -4.157 1.00 98.12 85 ILE A C 1
ATOM 668 O O . ILE A 1 85 ? -0.832 9.004 -4.989 1.00 98.12 85 ILE A O 1
ATOM 672 N N . GLU A 1 86 ? 0.944 10.193 -4.278 1.00 97.94 86 GLU A N 1
ATOM 673 C CA . GLU A 1 86 ? 1.828 9.886 -5.383 1.00 97.94 86 GLU A CA 1
ATOM 674 C C . GLU A 1 86 ? 3.012 9.061 -4.877 1.00 97.94 86 GLU A C 1
ATOM 676 O O . GLU A 1 86 ? 3.752 9.491 -3.991 1.00 97.94 86 GLU A O 1
ATOM 681 N N . ASP A 1 87 ? 3.185 7.880 -5.461 1.00 97.62 87 ASP A N 1
ATOM 682 C CA . ASP A 1 87 ? 4.356 7.029 -5.290 1.00 97.62 87 ASP A CA 1
ATOM 683 C C . ASP A 1 87 ? 5.289 7.252 -6.479 1.00 97.62 87 ASP A C 1
ATOM 685 O O . ASP A 1 87 ? 4.953 6.912 -7.618 1.00 97.62 87 ASP A O 1
ATOM 689 N N . ARG A 1 88 ? 6.474 7.808 -6.222 1.00 97.56 88 ARG A N 1
ATOM 690 C CA . ARG A 1 88 ? 7.533 7.973 -7.223 1.00 97.56 88 ARG A CA 1
ATOM 691 C C . ARG A 1 88 ? 8.630 6.953 -7.018 1.00 97.56 88 ARG A C 1
ATOM 693 O O . ARG A 1 88 ? 9.164 6.828 -5.917 1.00 97.56 88 ARG A O 1
ATOM 700 N N . ARG A 1 89 ? 9.016 6.280 -8.096 1.00 95.81 89 ARG A N 1
ATOM 701 C CA . ARG A 1 89 ? 10.068 5.267 -8.090 1.00 95.81 89 ARG A CA 1
ATOM 702 C C . ARG A 1 89 ? 11.048 5.501 -9.232 1.00 95.81 89 ARG A C 1
ATOM 704 O O . ARG A 1 89 ? 10.657 5.482 -10.397 1.00 95.81 89 ARG A O 1
ATOM 711 N N . ARG A 1 90 ? 12.329 5.665 -8.910 1.00 95.31 90 ARG A N 1
ATOM 712 C CA . ARG A 1 90 ? 13.409 5.744 -9.902 1.00 95.31 90 ARG A CA 1
ATOM 713 C C . ARG A 1 90 ? 13.970 4.346 -10.143 1.00 95.31 90 ARG A C 1
ATOM 715 O O . ARG A 1 90 ? 14.578 3.786 -9.243 1.00 95.31 90 ARG A O 1
ATOM 722 N N . LEU A 1 91 ? 13.764 3.779 -11.330 1.00 91.25 91 LEU A N 1
ATOM 723 C CA . LEU A 1 91 ? 14.323 2.463 -11.653 1.00 91.25 91 LEU A CA 1
ATOM 724 C C . LEU A 1 91 ? 15.851 2.530 -11.772 1.00 91.25 91 LEU A C 1
ATOM 726 O O . LEU A 1 91 ? 16.406 3.563 -12.159 1.00 91.25 91 LEU A O 1
ATOM 730 N N . LEU A 1 92 ? 16.521 1.414 -11.479 1.00 90.81 92 LEU A N 1
ATOM 731 C CA . LEU A 1 92 ? 17.933 1.257 -11.814 1.00 90.81 92 LEU A CA 1
ATOM 732 C C . LEU A 1 92 ? 18.105 1.348 -13.343 1.00 90.81 92 LEU A C 1
ATOM 734 O O . LEU A 1 92 ? 17.287 0.772 -14.065 1.00 90.81 92 LEU A O 1
ATOM 738 N N . PRO A 1 93 ? 19.139 2.046 -13.852 1.00 91.00 93 PRO A N 1
ATOM 739 C CA . PRO A 1 93 ? 19.320 2.237 -15.288 1.00 91.00 93 PRO A CA 1
ATOM 740 C C . PRO A 1 93 ? 19.405 0.916 -16.066 1.00 91.00 93 PRO A C 1
ATOM 742 O O . PRO A 1 93 ? 20.389 0.180 -15.979 1.00 91.00 93 PRO A O 1
ATOM 745 N N . GLY A 1 94 ? 18.374 0.630 -16.860 1.00 89.44 94 GLY A N 1
ATOM 746 C CA . GLY A 1 94 ? 18.319 -0.494 -17.787 1.00 89.44 94 GLY A CA 1
ATOM 747 C C . GLY A 1 94 ? 18.803 -0.122 -19.190 1.00 89.44 94 GLY A C 1
ATOM 748 O O . GLY A 1 94 ? 18.723 1.029 -19.625 1.00 89.44 94 GLY A O 1
ATOM 749 N N . LYS A 1 95 ? 19.283 -1.117 -19.943 1.00 91.81 95 LYS A N 1
ATOM 750 C CA . LYS A 1 95 ? 19.567 -0.958 -21.377 1.00 91.81 95 LYS A CA 1
ATOM 751 C C . LYS A 1 95 ? 18.289 -1.195 -22.181 1.00 91.81 95 LYS A C 1
ATOM 753 O O . LYS A 1 95 ? 17.633 -2.211 -21.997 1.00 91.81 95 LYS A O 1
ATOM 758 N N . VAL A 1 96 ? 17.983 -0.275 -23.093 1.00 91.88 96 VAL A N 1
ATOM 759 C CA . VAL A 1 96 ? 16.873 -0.384 -24.053 1.00 91.88 96 VAL A CA 1
ATOM 760 C C . VAL A 1 96 ? 17.431 -0.140 -25.447 1.00 91.88 96 VAL A C 1
ATOM 762 O O . VAL A 1 96 ? 17.950 0.951 -25.718 1.00 91.88 96 VAL A O 1
ATOM 765 N N . THR A 1 97 ? 17.355 -1.150 -26.312 1.00 94.12 97 THR A N 1
ATOM 766 C CA . THR A 1 97 ? 17.842 -1.071 -27.698 1.00 94.12 97 THR A CA 1
ATOM 767 C C . THR A 1 97 ? 16.797 -0.455 -28.630 1.00 94.12 97 THR A C 1
ATOM 769 O O . THR A 1 97 ? 15.632 -0.294 -28.262 1.00 94.12 97 THR A O 1
ATOM 772 N N . LYS A 1 98 ? 17.195 -0.090 -29.856 1.00 93.69 98 LYS A N 1
ATOM 773 C CA . LYS A 1 98 ? 16.235 0.400 -30.861 1.00 93.69 98 LYS A CA 1
ATOM 774 C C . LYS A 1 98 ? 15.265 -0.706 -31.269 1.00 93.69 98 LYS A C 1
ATOM 776 O O . LYS A 1 98 ? 14.084 -0.443 -31.473 1.00 93.69 98 LYS A O 1
ATOM 781 N N . GLU A 1 99 ? 15.760 -1.934 -31.338 1.00 95.44 99 GLU A N 1
ATOM 782 C CA . GLU A 1 99 ? 14.992 -3.135 -31.631 1.00 95.44 99 GLU A CA 1
ATOM 783 C C . GLU A 1 99 ? 13.916 -3.363 -30.564 1.00 95.44 99 GLU A C 1
ATOM 785 O O . GLU A 1 99 ? 12.770 -3.623 -30.922 1.00 95.44 99 GLU A O 1
ATOM 790 N N . ASP A 1 100 ? 14.234 -3.175 -29.277 1.00 93.12 100 ASP A N 1
ATOM 791 C CA . ASP A 1 100 ? 13.256 -3.281 -28.182 1.00 93.12 100 ASP A CA 1
ATOM 792 C C . ASP A 1 100 ? 12.149 -2.230 -28.293 1.00 93.12 100 ASP A C 1
ATOM 794 O O . ASP A 1 100 ? 10.975 -2.542 -28.079 1.00 93.12 100 ASP A O 1
ATOM 798 N N . ILE A 1 101 ? 12.515 -0.992 -28.643 1.00 94.38 101 ILE A N 1
ATOM 799 C CA . ILE A 1 101 ? 11.568 0.117 -28.813 1.00 94.38 101 ILE A CA 1
ATOM 800 C C . ILE A 1 101 ? 10.597 -0.190 -29.948 1.00 94.38 101 ILE A C 1
ATOM 802 O O . ILE A 1 101 ? 9.390 -0.054 -29.765 1.00 94.38 101 ILE A O 1
ATOM 806 N N . ILE A 1 102 ? 11.111 -0.635 -31.098 1.00 95.00 102 ILE A N 1
ATOM 807 C CA . ILE A 1 102 ? 10.294 -0.957 -32.274 1.00 95.00 102 ILE A CA 1
ATOM 808 C C . ILE A 1 102 ? 9.425 -2.186 -31.996 1.00 95.00 102 ILE A C 1
ATOM 810 O O . ILE A 1 102 ? 8.217 -2.146 -32.216 1.00 95.00 102 ILE A O 1
ATOM 814 N N . LYS A 1 103 ? 10.021 -3.266 -31.477 1.00 95.88 103 LYS A N 1
ATOM 815 C CA . LYS A 1 103 ? 9.333 -4.539 -31.227 1.00 95.88 103 LYS A CA 1
ATOM 816 C C . LYS A 1 103 ? 8.184 -4.389 -30.233 1.00 95.88 103 LYS A C 1
ATOM 818 O O . LYS A 1 103 ? 7.142 -5.004 -30.428 1.00 95.88 103 LYS A O 1
ATOM 823 N N . ASN A 1 104 ? 8.374 -3.593 -29.180 1.00 93.81 104 ASN A N 1
ATOM 824 C CA . ASN A 1 104 ? 7.380 -3.418 -28.118 1.00 93.81 104 ASN A CA 1
ATOM 825 C C . ASN A 1 104 ? 6.595 -2.102 -28.233 1.00 93.81 104 ASN A C 1
ATOM 827 O O . ASN A 1 104 ? 5.820 -1.785 -27.333 1.00 93.81 104 ASN A O 1
ATOM 831 N N . ASN A 1 105 ? 6.796 -1.333 -29.311 1.00 95.38 105 ASN A N 1
ATOM 832 C CA . ASN A 1 105 ? 6.175 -0.025 -29.535 1.00 95.38 105 ASN A CA 1
ATOM 833 C C . ASN A 1 105 ? 6.272 0.901 -28.301 1.00 95.38 105 ASN A C 1
ATOM 835 O O . ASN A 1 105 ? 5.278 1.470 -27.839 1.00 95.38 105 ASN A O 1
ATOM 839 N N . LEU A 1 106 ? 7.468 0.992 -27.708 1.00 93.94 106 LEU A N 1
ATOM 840 C CA . LEU A 1 106 ? 7.671 1.736 -26.463 1.00 93.94 106 LEU A CA 1
ATOM 841 C C . LEU A 1 106 ? 7.599 3.242 -26.717 1.00 93.94 106 LEU A C 1
ATOM 843 O O . LEU A 1 106 ? 8.283 3.774 -27.588 1.00 93.94 106 LEU A O 1
ATOM 847 N N . SER A 1 107 ? 6.820 3.947 -25.898 1.00 95.62 107 SER A N 1
ATOM 848 C CA . SER A 1 107 ? 6.836 5.412 -25.897 1.00 95.62 107 SER A CA 1
ATOM 849 C C . SER A 1 107 ? 8.150 5.959 -25.330 1.00 95.62 107 SER A C 1
ATOM 851 O O . SER A 1 107 ? 8.762 5.338 -24.459 1.00 95.62 107 SER A O 1
ATOM 853 N N . GLU A 1 108 ? 8.528 7.172 -25.740 1.00 95.75 108 GLU A N 1
ATOM 854 C CA . GLU A 1 108 ? 9.720 7.863 -25.223 1.00 95.75 108 GLU A CA 1
ATOM 855 C C . GLU A 1 108 ? 9.712 7.964 -23.691 1.00 95.75 108 GLU A C 1
ATOM 857 O O . GLU A 1 108 ? 10.725 7.741 -23.034 1.00 95.75 108 GLU A O 1
ATOM 862 N N . LYS A 1 109 ? 8.539 8.212 -23.096 1.00 95.25 109 LYS A N 1
ATOM 863 C CA . LYS A 1 109 ? 8.384 8.254 -21.639 1.00 95.25 109 LYS A CA 1
ATOM 864 C C . LYS A 1 109 ? 8.767 6.923 -20.983 1.00 95.25 109 LYS A C 1
ATOM 866 O O . LYS A 1 109 ? 9.486 6.921 -19.989 1.00 95.25 109 LYS A O 1
ATOM 871 N N . ILE A 1 110 ? 8.321 5.794 -21.539 1.00 93.50 110 ILE A N 1
ATOM 872 C CA . ILE A 1 110 ? 8.670 4.463 -21.016 1.00 93.50 110 ILE A CA 1
ATOM 873 C C . ILE A 1 110 ? 10.172 4.213 -21.164 1.00 93.50 110 ILE A C 1
ATOM 875 O O . ILE A 1 110 ? 10.800 3.740 -20.221 1.00 93.50 110 ILE A O 1
ATOM 879 N N . VAL A 1 111 ? 10.766 4.581 -22.302 1.00 95.69 111 VAL A N 1
ATOM 880 C CA . VAL A 1 111 ? 12.215 4.448 -22.527 1.00 95.69 111 VAL A CA 1
ATOM 881 C C . VAL A 1 111 ? 13.007 5.226 -21.474 1.00 95.69 111 VAL A C 1
ATOM 883 O O . VAL A 1 111 ? 13.925 4.669 -20.870 1.00 95.69 111 VAL A O 1
ATOM 886 N N . ARG A 1 112 ? 12.621 6.476 -21.195 1.00 95.94 112 ARG A N 1
ATOM 887 C CA . ARG A 1 112 ? 13.254 7.314 -20.164 1.00 95.94 112 ARG A CA 1
ATOM 888 C C . ARG A 1 112 ? 13.091 6.736 -18.757 1.00 95.94 112 ARG A C 1
ATOM 890 O O . ARG A 1 112 ? 14.046 6.759 -17.987 1.00 95.94 112 ARG A O 1
ATOM 897 N N . ILE A 1 113 ? 11.932 6.161 -18.426 1.00 95.50 113 ILE A N 1
ATOM 898 C CA . ILE A 1 113 ? 11.722 5.461 -17.145 1.00 95.50 113 ILE A CA 1
ATOM 899 C C . ILE A 1 113 ? 12.656 4.248 -17.023 1.00 95.50 113 ILE A C 1
ATOM 901 O O . ILE A 1 113 ? 13.345 4.112 -16.014 1.00 95.50 113 ILE A O 1
ATOM 905 N N . VAL A 1 114 ? 12.729 3.386 -18.045 1.00 93.12 114 VAL A N 1
ATOM 906 C CA . VAL A 1 114 ? 13.581 2.178 -18.013 1.00 93.12 114 VAL A CA 1
ATOM 907 C C . VAL A 1 114 ? 15.066 2.535 -17.925 1.00 93.12 114 VAL A C 1
ATOM 909 O O . VAL A 1 114 ? 15.826 1.849 -17.249 1.00 93.12 114 VAL A O 1
ATOM 912 N N . ARG A 1 115 ? 15.491 3.637 -18.549 1.00 94.56 115 ARG A N 1
ATOM 913 C CA . ARG A 1 115 ? 16.865 4.155 -18.437 1.00 94.56 115 ARG A CA 1
ATOM 914 C C . ARG A 1 115 ? 17.167 4.835 -17.099 1.00 94.56 115 ARG A C 1
ATOM 916 O O . ARG A 1 115 ? 18.303 5.242 -16.878 1.00 94.56 115 ARG A O 1
ATOM 923 N N . GLY A 1 116 ? 16.182 4.975 -16.210 1.00 93.62 116 GLY A N 1
ATOM 924 C CA . GLY A 1 116 ? 16.343 5.705 -14.954 1.00 93.62 116 GLY A CA 1
ATOM 925 C C . GLY A 1 116 ? 16.504 7.216 -15.158 1.00 93.62 116 GLY A C 1
ATOM 926 O O . GLY A 1 116 ? 17.072 7.901 -14.314 1.00 93.62 116 GLY A O 1
ATOM 927 N N . GLU A 1 117 ? 16.019 7.773 -16.266 1.00 95.50 117 GLU A N 1
ATOM 928 C CA . GLU A 1 117 ? 16.036 9.215 -16.552 1.00 95.50 117 GLU A CA 1
ATOM 929 C C . GLU A 1 117 ? 14.771 9.919 -1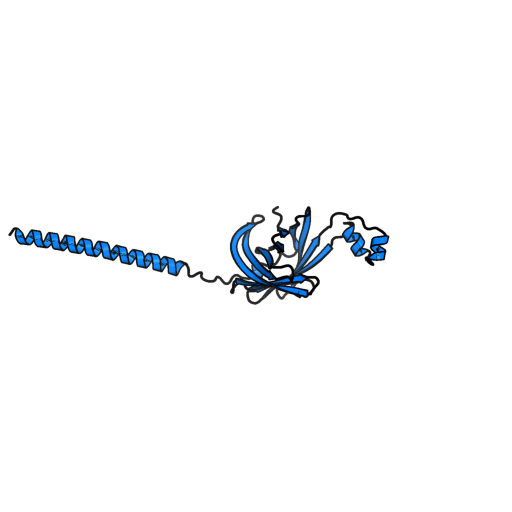6.039 1.00 95.50 117 GLU A C 1
ATOM 931 O O . GLU A 1 117 ? 14.798 11.115 -15.734 1.00 95.50 117 GLU A O 1
ATOM 936 N N . GLU A 1 118 ? 13.680 9.175 -15.859 1.00 96.62 118 GLU A N 1
ATOM 937 C CA . GLU A 1 118 ? 12.408 9.651 -15.311 1.00 96.62 118 GLU A CA 1
ATOM 938 C C . GLU A 1 118 ? 11.882 8.699 -14.225 1.00 96.62 118 GLU A C 1
ATOM 940 O O . GLU A 1 118 ? 12.208 7.511 -14.216 1.00 96.62 118 GLU A O 1
ATOM 945 N N . ASP A 1 119 ? 11.085 9.225 -13.291 1.00 96.38 119 ASP A N 1
ATOM 946 C CA . ASP A 1 119 ? 10.431 8.407 -12.268 1.00 96.38 119 ASP A CA 1
ATOM 947 C C . ASP A 1 119 ? 9.215 7.686 -12.860 1.00 96.38 119 ASP A C 1
ATOM 949 O O . ASP A 1 119 ? 8.398 8.275 -13.574 1.00 96.38 119 ASP A O 1
ATOM 953 N N . LEU A 1 120 ? 9.035 6.423 -12.486 1.00 95.06 120 LEU A N 1
ATOM 954 C CA . LEU A 1 120 ? 7.733 5.783 -12.557 1.00 95.06 120 LEU A CA 1
ATOM 955 C C . LEU A 1 120 ? 6.838 6.408 -11.483 1.00 95.06 120 LEU A C 1
ATOM 957 O O . LEU A 1 120 ? 7.174 6.383 -10.299 1.00 95.06 120 LEU A O 1
ATOM 961 N N . VAL A 1 121 ? 5.698 6.950 -11.905 1.00 95.94 121 VAL A N 1
ATOM 962 C CA . VAL A 1 121 ? 4.729 7.595 -11.016 1.00 95.94 121 VAL A CA 1
ATOM 963 C C . VAL A 1 121 ? 3.474 6.742 -10.922 1.00 95.94 121 VAL A C 1
ATOM 965 O O . VAL A 1 121 ? 2.868 6.400 -11.941 1.00 95.94 121 VAL A O 1
ATOM 968 N N . ASN A 1 122 ? 3.069 6.420 -9.699 1.00 94.88 122 ASN A N 1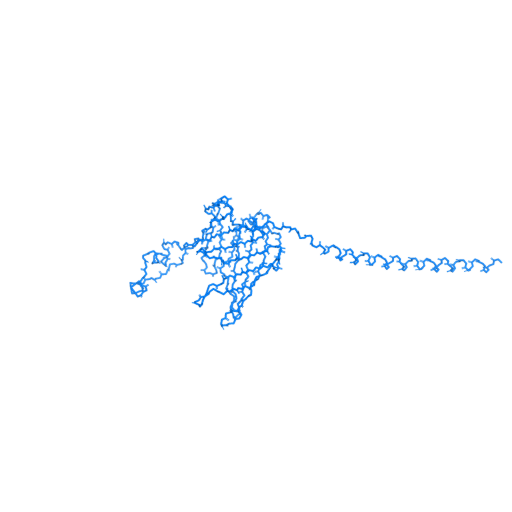
ATOM 969 C CA . ASN A 1 122 ? 1.842 5.701 -9.410 1.00 94.88 122 ASN A CA 1
ATOM 970 C C . ASN A 1 122 ? 0.943 6.520 -8.478 1.00 94.88 122 ASN A C 1
ATOM 972 O O . ASN A 1 122 ? 1.361 6.917 -7.397 1.00 94.88 122 ASN A O 1
ATOM 976 N N . ASN A 1 123 ? -0.308 6.728 -8.886 1.00 96.44 123 ASN A N 1
ATOM 977 C CA . ASN A 1 123 ? -1.277 7.509 -8.122 1.00 96.44 123 ASN A CA 1
ATOM 978 C C . ASN A 1 123 ? -2.227 6.583 -7.367 1.00 96.44 123 ASN A C 1
ATOM 980 O O . ASN A 1 123 ? -2.880 5.718 -7.967 1.00 96.44 123 ASN A O 1
ATOM 984 N N . ILE A 1 124 ? -2.331 6.800 -6.062 1.00 96.69 124 ILE A N 1
ATOM 985 C CA . ILE A 1 124 ? -3.248 6.092 -5.175 1.00 96.69 124 ILE A CA 1
ATOM 986 C C . ILE A 1 124 ? -4.138 7.096 -4.445 1.00 96.69 124 ILE A C 1
ATOM 988 O O . ILE A 1 124 ? -3.803 8.270 -4.292 1.00 96.69 124 ILE A O 1
ATOM 992 N N . THR A 1 125 ? -5.285 6.620 -3.980 1.00 97.62 125 THR A N 1
ATOM 993 C CA . THR A 1 125 ? -6.151 7.377 -3.077 1.00 97.62 125 THR A CA 1
ATOM 994 C C . THR A 1 125 ? -6.396 6.579 -1.811 1.00 97.62 125 THR A C 1
ATOM 996 O O . THR A 1 125 ? -6.591 5.364 -1.878 1.00 97.62 125 THR A O 1
ATOM 999 N N . LEU A 1 126 ? -6.374 7.259 -0.667 1.00 97.62 126 LEU A N 1
ATOM 1000 C CA . LEU A 1 126 ? -6.786 6.714 0.622 1.00 97.62 126 LEU A CA 1
ATOM 1001 C C . LEU A 1 126 ? -8.002 7.486 1.122 1.00 97.62 126 LEU A C 1
ATOM 1003 O O . LEU A 1 126 ? -8.027 8.713 1.069 1.00 97.62 126 LEU A O 1
ATOM 1007 N N . GLN A 1 127 ? -9.002 6.768 1.613 1.00 97.50 127 GLN A N 1
ATOM 1008 C CA . GLN A 1 127 ? -10.207 7.359 2.180 1.00 97.50 127 GLN A CA 1
ATOM 1009 C C . GLN A 1 127 ? -10.629 6.595 3.430 1.00 97.50 127 GLN A C 1
ATOM 1011 O O . GLN A 1 127 ? -10.638 5.363 3.435 1.00 97.50 127 GLN A O 1
ATOM 1016 N N . ALA A 1 128 ? -11.034 7.332 4.461 1.00 96.81 128 ALA A N 1
ATOM 1017 C CA . ALA A 1 128 ? -11.758 6.784 5.594 1.00 96.81 128 ALA A CA 1
ATOM 1018 C C . ALA A 1 128 ? -13.259 7.007 5.378 1.00 96.81 128 ALA A C 1
ATOM 1020 O O . ALA A 1 128 ? -13.704 8.130 5.154 1.00 96.81 128 ALA A O 1
ATOM 1021 N N . LYS A 1 129 ? -14.061 5.941 5.399 1.00 95.44 129 LYS A N 1
ATOM 1022 C CA . LYS A 1 129 ? -15.515 6.045 5.210 1.00 95.44 129 LYS A CA 1
ATOM 1023 C C . LYS A 1 129 ? -16.245 5.003 6.039 1.00 95.44 129 LYS A C 1
ATOM 1025 O O . LYS A 1 129 ? -16.059 3.811 5.823 1.00 95.44 129 LYS A O 1
ATOM 1030 N N . ALA A 1 130 ? -17.109 5.455 6.949 1.00 93.12 130 ALA A N 1
ATOM 1031 C CA . ALA A 1 130 ? -17.920 4.587 7.811 1.00 93.12 130 ALA A CA 1
ATOM 1032 C C . ALA A 1 130 ? -17.083 3.505 8.531 1.00 93.12 130 ALA A C 1
ATOM 1034 O O . ALA A 1 130 ? -17.364 2.316 8.401 1.00 93.12 130 ALA A O 1
ATOM 1035 N N . GLY A 1 131 ? -16.004 3.919 9.209 1.00 93.38 131 GLY A N 1
ATOM 1036 C CA . GLY A 1 131 ? -15.106 3.014 9.946 1.00 93.38 131 GLY A CA 1
ATOM 1037 C C . GLY A 1 131 ? -14.189 2.146 9.073 1.00 93.38 131 GLY A C 1
ATOM 1038 O O . GLY A 1 131 ? -13.487 1.280 9.593 1.00 93.38 131 GLY A O 1
ATOM 1039 N N . LYS A 1 132 ? -14.183 2.363 7.750 1.00 96.81 132 LYS A N 1
ATOM 1040 C CA . LYS A 1 132 ? -13.373 1.599 6.794 1.00 96.81 132 LYS A CA 1
ATOM 1041 C C . LYS A 1 132 ? -12.248 2.432 6.218 1.00 96.81 132 LYS A C 1
ATOM 1043 O O . LYS A 1 132 ? -12.461 3.589 5.865 1.00 96.81 132 LYS A O 1
ATOM 1048 N N . ILE A 1 133 ? -11.101 1.798 6.032 1.00 97.88 133 ILE A N 1
ATOM 1049 C CA . ILE A 1 133 ? -9.984 2.305 5.239 1.00 97.88 133 ILE A CA 1
ATOM 1050 C C . ILE A 1 133 ? -10.143 1.755 3.823 1.00 97.88 133 ILE A C 1
ATOM 1052 O O . ILE A 1 133 ? -10.253 0.542 3.635 1.00 97.88 133 ILE A O 1
ATOM 1056 N N . ILE A 1 134 ? -10.167 2.640 2.831 1.00 98.19 134 ILE A N 1
ATOM 1057 C CA . ILE A 1 134 ? -10.314 2.297 1.417 1.00 98.19 134 ILE A CA 1
ATOM 1058 C C . ILE A 1 134 ? -9.086 2.812 0.669 1.00 98.19 134 ILE A C 1
ATOM 1060 O O . ILE A 1 134 ? -8.840 4.017 0.642 1.00 98.19 134 ILE A O 1
ATOM 1064 N N . LEU A 1 135 ? -8.336 1.905 0.041 1.00 97.88 135 LEU A N 1
ATOM 1065 C CA . LEU A 1 135 ? -7.249 2.233 -0.881 1.00 97.88 135 LEU A CA 1
ATOM 1066 C C . LEU A 1 135 ? -7.721 1.974 -2.303 1.00 97.88 135 LEU A C 1
ATOM 1068 O O . LEU A 1 135 ? -8.129 0.856 -2.615 1.00 97.88 135 LEU A O 1
ATOM 1072 N N . SER A 1 136 ? -7.612 2.975 -3.174 1.00 97.12 136 SER A N 1
ATOM 1073 C CA . SER A 1 136 ? -7.873 2.810 -4.606 1.00 97.12 136 SER A CA 1
ATOM 1074 C C . SER A 1 136 ? -6.665 3.198 -5.449 1.00 97.12 136 SER A C 1
ATOM 1076 O O . SER A 1 136 ? -5.930 4.126 -5.117 1.00 97.12 136 SER A O 1
ATOM 1078 N N . ARG A 1 137 ? -6.480 2.507 -6.572 1.00 93.88 137 ARG A N 1
ATOM 1079 C CA . ARG A 1 137 ? -5.415 2.729 -7.553 1.00 93.88 137 ARG A CA 1
ATOM 1080 C C . ARG A 1 137 ? -6.029 2.702 -8.949 1.00 93.88 137 ARG A C 1
ATOM 1082 O O . ARG A 1 137 ? -6.817 1.814 -9.254 1.00 93.88 137 ARG A O 1
ATOM 1089 N N . HIS A 1 138 ? -5.702 3.686 -9.788 1.00 88.62 138 HIS A N 1
ATOM 1090 C CA . HIS A 1 138 ? -6.265 3.819 -11.145 1.00 88.62 138 HIS A CA 1
ATOM 1091 C C . HIS A 1 138 ? -7.809 3.752 -11.192 1.00 88.62 138 HIS A C 1
ATOM 1093 O O . HIS A 1 138 ? -8.389 3.138 -12.082 1.00 88.62 138 HIS A O 1
ATOM 1099 N N . GLY A 1 139 ? -8.483 4.350 -10.202 1.00 87.75 139 GLY A N 1
ATOM 1100 C CA . GLY A 1 139 ? -9.949 4.352 -10.105 1.00 87.75 139 GLY A CA 1
ATOM 1101 C C . GLY A 1 139 ? -10.578 3.026 -9.655 1.00 87.75 139 GLY A C 1
ATOM 1102 O O . GLY A 1 139 ? -11.797 2.953 -9.529 1.00 87.75 139 GLY A O 1
ATOM 1103 N N . LYS A 1 140 ? -9.775 1.991 -9.378 1.00 93.31 140 LYS A N 1
ATOM 1104 C CA . LYS A 1 140 ? -10.230 0.708 -8.832 1.00 93.31 140 LYS A CA 1
ATOM 1105 C C . LYS A 1 140 ? -9.896 0.597 -7.353 1.00 93.31 140 LYS A C 1
ATOM 1107 O O . LYS A 1 140 ? -8.805 0.976 -6.932 1.00 93.31 140 LYS A O 1
ATOM 1112 N N . VAL A 1 141 ? -10.808 0.026 -6.574 1.00 96.12 141 VAL A N 1
ATOM 1113 C CA . VAL A 1 141 ? -10.559 -0.280 -5.162 1.00 96.12 141 VAL A CA 1
ATOM 1114 C C . VAL A 1 141 ? -9.615 -1.475 -5.057 1.00 96.12 141 VAL A C 1
ATOM 1116 O O . VAL A 1 141 ? -9.887 -2.529 -5.621 1.00 96.12 141 VAL A O 1
ATOM 1119 N N . VAL A 1 142 ? -8.523 -1.305 -4.317 1.00 96.75 142 VAL A N 1
ATOM 1120 C CA . VAL A 1 142 ? -7.494 -2.326 -4.083 1.00 96.75 142 VAL A CA 1
ATOM 1121 C C . VAL A 1 142 ? -7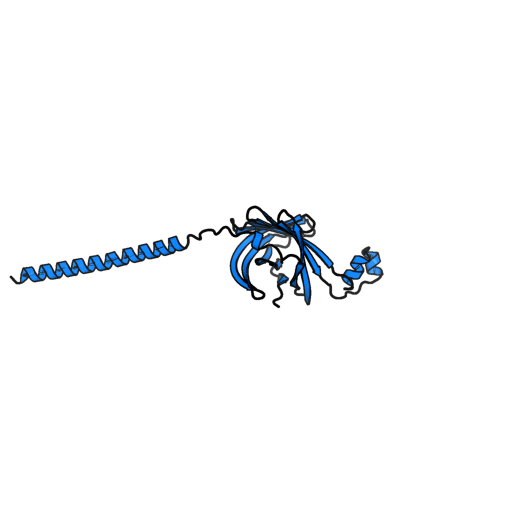.595 -2.883 -2.669 1.00 96.75 142 VAL A C 1
ATOM 1123 O O . VAL A 1 142 ? -7.479 -4.087 -2.495 1.00 96.75 142 VAL A O 1
ATOM 1126 N N . ILE A 1 143 ? -7.849 -2.045 -1.661 1.00 98.12 143 ILE A N 1
ATOM 1127 C CA . ILE A 1 143 ? -8.013 -2.487 -0.267 1.00 98.12 143 ILE A CA 1
ATOM 1128 C C . ILE A 1 143 ? -9.292 -1.892 0.303 1.00 98.12 143 ILE A C 1
ATOM 1130 O O . ILE A 1 143 ? -9.553 -0.702 0.133 1.00 98.12 143 ILE A O 1
ATOM 1134 N N . ILE A 1 144 ? -10.058 -2.709 1.021 1.00 98.25 144 ILE A N 1
ATOM 1135 C CA . ILE A 1 144 ? -11.084 -2.256 1.963 1.00 98.25 144 ILE A CA 1
ATOM 1136 C C . ILE A 1 144 ? -10.821 -2.963 3.283 1.00 98.25 144 ILE A C 1
ATOM 1138 O O . ILE A 1 144 ? -10.850 -4.189 3.320 1.00 98.25 144 ILE A O 1
ATOM 1142 N N . LEU A 1 145 ? -10.620 -2.218 4.363 1.00 98.38 145 LEU A N 1
ATOM 1143 C CA . LEU A 1 145 ? -10.459 -2.770 5.704 1.00 98.38 145 LEU A CA 1
ATOM 1144 C C . LEU A 1 145 ? -11.439 -2.100 6.657 1.00 98.38 145 LEU A C 1
ATOM 1146 O O . LEU A 1 145 ? -11.389 -0.890 6.841 1.00 98.38 145 LEU A O 1
ATOM 1150 N N . ASP A 1 146 ? -12.323 -2.886 7.250 1.00 97.62 146 ASP A N 1
ATOM 1151 C CA . ASP A 1 146 ? -13.290 -2.450 8.249 1.00 97.62 146 ASP A CA 1
ATOM 1152 C C . ASP A 1 146 ? -12.703 -2.675 9.647 1.00 97.62 146 ASP A C 1
ATOM 1154 O O . ASP A 1 146 ? -12.412 -3.814 10.028 1.00 97.62 146 ASP A O 1
ATOM 1158 N N . LEU A 1 147 ? -12.486 -1.583 10.385 1.00 95.56 147 LEU A N 1
ATOM 1159 C CA . LEU A 1 147 ? -11.821 -1.629 11.690 1.00 95.56 147 LEU A CA 1
ATOM 1160 C C . LEU A 1 147 ? -12.724 -2.187 12.796 1.00 95.56 147 LEU A C 1
ATOM 1162 O O . LEU A 1 147 ? -12.224 -2.779 13.747 1.00 95.56 147 LEU A O 1
ATOM 1166 N N . GLU A 1 148 ? -14.043 -2.051 12.660 1.00 93.69 148 GLU A N 1
ATOM 1167 C CA . GLU A 1 148 ? -15.009 -2.550 13.642 1.00 93.69 148 GLU A CA 1
ATOM 1168 C C . GLU A 1 148 ? -15.145 -4.071 13.543 1.00 93.69 148 GLU A C 1
ATOM 1170 O O . GLU A 1 148 ? -15.006 -4.794 14.529 1.00 93.69 148 GLU A O 1
ATOM 1175 N N . SER A 1 149 ? -15.352 -4.583 12.328 1.00 95.56 149 SER A N 1
ATOM 1176 C CA . SER A 1 149 ? -15.448 -6.028 12.086 1.00 95.56 149 SER A CA 1
ATOM 1177 C C . SER A 1 149 ? -14.089 -6.730 12.024 1.00 95.56 149 SER A C 1
ATOM 1179 O O . SER A 1 149 ? -14.048 -7.964 11.984 1.00 95.56 149 SER A O 1
ATOM 1181 N N . ARG A 1 150 ? -12.992 -5.958 11.993 1.00 96.62 150 ARG A N 1
ATOM 1182 C CA . ARG A 1 150 ? -11.601 -6.417 11.825 1.00 96.62 150 ARG A CA 1
ATOM 1183 C C . ARG A 1 150 ? -11.382 -7.247 10.559 1.00 96.62 150 ARG A C 1
ATOM 1185 O O . ARG A 1 150 ? -10.505 -8.112 10.521 1.00 96.62 150 ARG A O 1
ATOM 1192 N N . LYS A 1 151 ? -12.203 -7.029 9.532 1.00 97.94 151 LYS A N 1
ATOM 1193 C CA . LYS A 1 151 ? -12.238 -7.811 8.289 1.00 97.94 151 LYS A CA 1
ATOM 1194 C C . LYS A 1 151 ? -12.173 -6.898 7.079 1.00 97.94 151 LYS A C 1
ATOM 1196 O O . LYS A 1 151 ? -12.520 -5.724 7.134 1.00 97.94 151 LYS A O 1
ATOM 1201 N N . GLY A 1 152 ? -11.745 -7.447 5.957 1.00 98.00 152 GLY A N 1
ATOM 1202 C CA . GLY A 1 152 ? -11.572 -6.672 4.745 1.00 98.00 152 GLY A CA 1
ATOM 1203 C C . GLY A 1 152 ? -11.365 -7.520 3.508 1.00 98.00 152 GLY A C 1
ATOM 1204 O O . GLY A 1 152 ? -11.551 -8.740 3.522 1.00 98.00 152 GLY A O 1
ATOM 1205 N N . PHE A 1 153 ? -10.963 -6.844 2.440 1.00 97.94 153 PHE A N 1
ATOM 1206 C CA . PHE A 1 153 ? -10.543 -7.460 1.197 1.00 97.94 153 PHE A CA 1
ATOM 1207 C C . PHE A 1 153 ? -9.352 -6.719 0.597 1.00 97.94 153 PHE A C 1
ATOM 1209 O O . PHE A 1 153 ? -9.301 -5.487 0.631 1.00 97.94 153 PHE A O 1
ATOM 1216 N N . LEU A 1 154 ? -8.469 -7.487 -0.027 1.00 97.62 154 LEU A N 1
ATOM 1217 C CA . LEU A 1 154 ? -7.409 -7.028 -0.913 1.00 97.62 154 LEU A CA 1
ATOM 1218 C C . LEU A 1 154 ? -7.710 -7.571 -2.316 1.00 97.62 154 LEU A C 1
ATOM 1220 O O . LEU A 1 154 ? -8.017 -8.751 -2.462 1.00 97.62 154 LEU A O 1
ATOM 1224 N N . TYR A 1 155 ? -7.635 -6.730 -3.340 1.00 95.94 155 TYR A N 1
ATOM 1225 C CA . TYR A 1 155 ? -7.720 -7.145 -4.736 1.00 95.94 155 TYR A CA 1
ATOM 1226 C C . TYR A 1 155 ? -6.317 -7.199 -5.332 1.00 95.94 155 TYR A C 1
ATOM 1228 O O . TYR A 1 155 ? -5.612 -6.189 -5.374 1.00 95.94 155 TYR A O 1
ATOM 1236 N N . LEU A 1 156 ? -5.922 -8.382 -5.789 1.00 91.50 156 LEU A N 1
ATOM 1237 C CA . LEU A 1 156 ? -4.668 -8.622 -6.489 1.00 91.50 156 LEU A CA 1
ATOM 1238 C C . LEU A 1 156 ? -4.950 -8.707 -7.989 1.00 91.50 156 LEU A C 1
ATOM 1240 O O . LEU A 1 156 ? -5.669 -9.600 -8.426 1.00 91.50 156 LEU A O 1
ATOM 1244 N N . SER A 1 157 ? -4.390 -7.794 -8.779 1.00 89.25 157 SER A N 1
ATOM 1245 C CA . SER A 1 157 ? -4.515 -7.855 -10.238 1.00 89.25 157 SER A CA 1
ATOM 1246 C C . SER A 1 157 ? -3.565 -8.901 -10.821 1.00 89.25 157 SER A C 1
ATOM 1248 O O . SER A 1 157 ? -2.359 -8.845 -10.574 1.00 89.25 157 SER A O 1
ATOM 1250 N N . THR A 1 158 ? -4.101 -9.820 -11.620 1.00 86.38 158 THR A N 1
ATOM 1251 C CA . THR A 1 158 ? -3.358 -10.832 -12.384 1.00 86.38 158 THR A CA 1
ATOM 1252 C C . THR A 1 158 ? -3.604 -10.656 -13.886 1.00 86.38 158 THR A C 1
ATOM 1254 O O . THR A 1 158 ? -4.368 -9.783 -14.305 1.00 86.38 158 THR A O 1
ATOM 1257 N N . SER A 1 159 ? -2.949 -11.476 -14.714 1.00 85.19 159 SER A N 1
ATOM 1258 C CA . SER A 1 159 ? -3.225 -11.566 -16.156 1.00 85.19 159 SER A CA 1
ATOM 1259 C C . SER A 1 159 ? -4.678 -11.926 -16.466 1.00 85.19 159 SER A C 1
ATOM 1261 O O . SER A 1 159 ? -5.223 -11.453 -17.461 1.00 85.19 159 SER A O 1
ATOM 1263 N N . ASP A 1 160 ? -5.297 -12.730 -15.604 1.00 84.81 160 ASP A N 1
ATOM 1264 C CA . ASP A 1 160 ? -6.609 -13.346 -15.824 1.00 84.81 160 ASP A CA 1
ATOM 1265 C C . ASP A 1 160 ? -7.749 -12.576 -15.145 1.00 84.81 160 ASP A C 1
ATOM 1267 O O . ASP A 1 160 ? -8.928 -12.876 -15.337 1.00 84.81 160 ASP A O 1
ATOM 1271 N N . GLY A 1 161 ? -7.412 -11.541 -14.372 1.00 87.88 161 GLY A N 1
ATOM 1272 C CA . GLY A 1 161 ? -8.370 -10.644 -13.741 1.00 87.88 161 GLY A CA 1
ATOM 1273 C C . GLY A 1 161 ? -7.971 -10.230 -12.330 1.00 87.88 161 GLY A C 1
ATOM 1274 O O . GLY A 1 161 ? -6.871 -10.486 -11.853 1.00 87.88 161 GLY A O 1
ATOM 1275 N N . ASP A 1 162 ? -8.889 -9.550 -11.647 1.00 90.12 162 ASP A N 1
ATOM 1276 C CA . ASP A 1 162 ? -8.680 -9.141 -10.261 1.00 90.12 162 ASP A CA 1
ATOM 1277 C C . ASP A 1 162 ? -9.118 -10.277 -9.317 1.00 90.12 162 ASP A C 1
ATOM 1279 O O . ASP A 1 162 ? -10.286 -10.674 -9.290 1.00 90.12 162 ASP A O 1
ATOM 1283 N N . VAL A 1 163 ? -8.190 -10.786 -8.507 1.00 92.12 163 VAL A N 1
ATOM 1284 C CA . VAL A 1 163 ? -8.438 -11.826 -7.501 1.00 92.12 163 VAL A CA 1
ATOM 1285 C C . VAL A 1 163 ? -8.738 -11.184 -6.156 1.00 92.12 163 VAL A C 1
ATOM 1287 O O . VAL A 1 163 ? -7.950 -10.411 -5.614 1.00 92.12 163 VAL A O 1
ATOM 1290 N N . LYS A 1 164 ? -9.893 -11.529 -5.586 1.00 95.88 164 LYS A N 1
ATOM 1291 C CA . LYS A 1 164 ? -10.336 -11.030 -4.283 1.00 95.88 164 LYS A CA 1
ATOM 1292 C C . LYS A 1 164 ? -9.811 -11.911 -3.150 1.00 95.88 164 LYS A C 1
ATOM 1294 O O . LYS A 1 164 ? -10.265 -13.039 -2.970 1.00 95.88 164 LYS A O 1
ATOM 1299 N N . MET A 1 165 ? -8.926 -11.359 -2.334 1.00 97.38 165 MET A N 1
ATOM 1300 C CA . MET A 1 165 ? -8.377 -11.977 -1.129 1.00 97.38 165 MET A CA 1
ATOM 1301 C C . MET A 1 165 ? -9.154 -11.497 0.100 1.00 97.38 165 MET A C 1
ATOM 1303 O O . MET A 1 165 ? -9.493 -10.318 0.208 1.00 97.38 165 MET A O 1
ATOM 1307 N N . LYS A 1 166 ? -9.463 -12.401 1.032 1.00 98.44 166 LYS A N 1
ATOM 1308 C CA . LYS A 1 166 ? -10.099 -12.057 2.314 1.00 98.44 166 LYS A CA 1
ATOM 1309 C C . LYS A 1 166 ? -9.038 -11.560 3.279 1.00 98.44 166 LYS A C 1
ATOM 1311 O O . LYS A 1 166 ? -8.056 -12.264 3.479 1.00 98.44 166 LYS A O 1
ATOM 1316 N N . SER A 1 167 ? -9.273 -10.417 3.907 1.00 98.50 167 SER A N 1
ATOM 1317 C CA . SER A 1 167 ? -8.332 -9.787 4.835 1.00 98.50 167 SER A CA 1
ATOM 1318 C C . SER A 1 167 ? -8.871 -9.785 6.262 1.00 98.50 167 SER A C 1
ATOM 1320 O O . SER A 1 167 ? -10.087 -9.700 6.465 1.00 98.50 167 SER A O 1
ATOM 1322 N N . HIS A 1 168 ? -7.986 -9.846 7.254 1.00 98.19 168 HIS A N 1
ATOM 1323 C CA . HIS A 1 168 ? -8.340 -9.691 8.663 1.00 98.19 168 HIS A CA 1
ATOM 1324 C C . HIS A 1 168 ? -7.190 -9.100 9.481 1.00 98.19 168 HIS A C 1
ATOM 1326 O O . HIS A 1 168 ? -6.020 -9.337 9.180 1.00 98.19 168 HIS A O 1
ATOM 1332 N N . ILE A 1 169 ? -7.532 -8.309 10.500 1.00 98.25 169 ILE A N 1
ATOM 1333 C CA . ILE A 1 169 ? -6.546 -7.690 11.393 1.00 98.25 169 ILE A CA 1
ATOM 1334 C C . ILE A 1 169 ? -6.054 -8.735 12.389 1.00 98.25 169 ILE A C 1
ATOM 1336 O O . ILE A 1 169 ? -6.835 -9.206 13.225 1.00 98.25 169 ILE A O 1
ATOM 1340 N N . VAL A 1 170 ? -4.763 -9.047 12.326 1.00 98.06 170 VAL A N 1
ATOM 1341 C CA . VAL A 1 170 ? -4.121 -10.040 13.196 1.00 98.06 170 VAL A CA 1
ATOM 1342 C C . VAL A 1 170 ? -3.497 -9.429 14.437 1.00 98.06 170 VAL A C 1
ATOM 1344 O O . VAL A 1 170 ? -3.461 -10.088 15.470 1.00 98.06 170 VAL A O 1
ATOM 1347 N N . ASP A 1 171 ? -3.066 -8.170 14.362 1.00 97.31 171 ASP A N 1
ATOM 1348 C CA . ASP A 1 171 ? -2.425 -7.495 15.485 1.00 97.31 171 ASP A CA 1
ATOM 1349 C C . ASP A 1 171 ? -2.611 -5.975 15.427 1.00 97.31 171 ASP A C 1
ATOM 1351 O O . ASP A 1 171 ? -2.771 -5.385 14.351 1.00 97.31 171 ASP A O 1
ATOM 1355 N N . GLU A 1 172 ? -2.602 -5.354 16.604 1.00 95.94 172 GLU A N 1
ATOM 1356 C CA . GLU A 1 172 ? -2.673 -3.909 16.803 1.00 95.94 172 GLU A CA 1
ATOM 1357 C C . GLU A 1 172 ? -1.767 -3.494 17.953 1.00 95.94 172 GLU A C 1
ATOM 1359 O O . GLU A 1 172 ? -1.891 -3.991 19.074 1.00 95.94 172 GLU A O 1
ATOM 1364 N N . GLN A 1 173 ? -0.899 -2.522 17.700 1.00 96.06 173 GLN A N 1
ATOM 1365 C CA . GLN A 1 173 ? 0.037 -2.058 18.715 1.00 96.06 173 GLN A CA 1
ATOM 1366 C C . GLN A 1 173 ? 0.405 -0.587 18.546 1.00 96.06 173 GLN A C 1
ATOM 1368 O O . GLN A 1 173 ? 0.278 0.011 17.478 1.00 96.06 173 GLN A O 1
ATOM 1373 N N . GLU A 1 174 ? 0.865 -0.000 19.646 1.00 96.69 174 GLU A N 1
ATOM 1374 C CA . GLU A 1 174 ? 1.414 1.349 19.693 1.00 96.69 174 GLU A CA 1
ATOM 1375 C C . GLU A 1 174 ? 2.938 1.280 19.616 1.00 96.69 174 GLU A C 1
ATOM 1377 O O . GLU A 1 174 ? 3.578 0.628 20.440 1.00 96.69 174 GLU A O 1
ATOM 1382 N N . GLU A 1 175 ? 3.528 2.000 18.669 1.00 95.19 175 GLU A N 1
ATOM 1383 C CA . GLU A 1 175 ? 4.960 1.945 18.377 1.00 95.19 175 GLU A CA 1
ATOM 1384 C C . GLU A 1 175 ? 5.554 3.343 18.211 1.00 95.19 175 GLU A C 1
ATOM 1386 O O . GLU A 1 175 ? 4.864 4.292 17.839 1.00 95.19 175 GLU A O 1
ATOM 1391 N N . PHE A 1 176 ? 6.854 3.484 18.468 1.00 95.50 176 PHE A N 1
ATOM 1392 C CA . PHE A 1 176 ? 7.588 4.705 18.140 1.00 95.50 176 PHE A CA 1
ATOM 1393 C C . PHE A 1 176 ? 8.168 4.592 16.734 1.00 95.50 176 PHE A C 1
ATOM 1395 O O . PHE A 1 176 ? 9.095 3.826 16.508 1.00 95.50 176 PHE A O 1
ATOM 1402 N N . ILE A 1 177 ? 7.636 5.383 15.803 1.00 95.12 177 ILE A N 1
ATOM 1403 C CA . ILE A 1 177 ? 8.035 5.376 14.392 1.00 95.12 177 ILE A CA 1
ATOM 1404 C C . ILE A 1 177 ? 8.383 6.805 13.996 1.00 95.12 177 ILE A C 1
ATOM 1406 O O . ILE A 1 177 ? 7.554 7.721 14.119 1.00 95.12 177 ILE A O 1
ATOM 1410 N N . ARG A 1 178 ? 9.622 7.010 13.529 1.00 91.31 178 ARG A N 1
ATOM 1411 C CA . ARG A 1 178 ? 10.181 8.338 13.203 1.00 91.31 178 ARG A CA 1
ATOM 1412 C C . ARG A 1 178 ? 9.998 9.345 14.351 1.00 91.31 178 ARG A C 1
ATOM 1414 O O . ARG A 1 178 ? 9.515 10.461 14.158 1.00 91.31 178 ARG A O 1
ATOM 1421 N N . GLY A 1 179 ? 10.310 8.906 15.573 1.00 92.62 179 GLY A N 1
ATOM 1422 C CA . GLY A 1 179 ? 10.262 9.726 16.791 1.00 92.62 179 GLY A CA 1
ATOM 1423 C C . GLY A 1 179 ? 8.861 10.079 17.307 1.00 92.62 179 GLY A C 1
ATOM 1424 O O . GLY A 1 179 ? 8.748 10.836 18.269 1.00 92.62 179 GLY A O 1
ATOM 1425 N N . LYS A 1 180 ? 7.788 9.548 16.706 1.00 94.75 180 LYS A N 1
ATOM 1426 C CA . LYS A 1 180 ? 6.403 9.769 17.150 1.00 94.75 180 LYS A CA 1
ATOM 1427 C C . LYS A 1 180 ? 5.766 8.452 17.567 1.00 94.75 180 LYS A C 1
ATOM 1429 O O . LYS A 1 180 ? 5.946 7.444 16.892 1.00 94.75 180 LYS A O 1
ATOM 1434 N N . LYS A 1 181 ? 4.985 8.481 18.648 1.00 96.94 181 LYS A N 1
ATOM 1435 C CA . LYS A 1 181 ? 4.120 7.362 19.024 1.00 96.94 181 LYS A CA 1
ATOM 1436 C C . LYS A 1 181 ? 2.968 7.260 18.020 1.00 96.94 181 LYS A C 1
ATOM 1438 O O . LYS A 1 181 ? 2.306 8.267 17.760 1.00 96.94 181 LYS A O 1
ATOM 1443 N N . ARG A 1 182 ? 2.773 6.085 17.431 1.00 96.81 182 ARG A N 1
ATOM 1444 C CA . ARG A 1 182 ? 1.798 5.817 16.370 1.00 96.81 182 ARG A CA 1
ATOM 1445 C C . ARG A 1 182 ? 1.119 4.471 16.590 1.00 96.81 182 ARG A C 1
ATOM 1447 O O . ARG A 1 182 ? 1.756 3.518 17.033 1.00 96.81 182 ARG A O 1
ATOM 1454 N N . SER A 1 183 ? -0.147 4.395 16.205 1.00 96.88 183 SER A N 1
ATOM 1455 C CA . SER A 1 183 ? -0.906 3.150 16.153 1.00 96.88 183 SER A CA 1
ATOM 1456 C C . SER A 1 183 ? -0.550 2.401 14.873 1.00 96.88 183 SER A C 1
ATOM 1458 O O . SER A 1 183 ? -0.472 3.007 13.800 1.00 96.88 183 SER A O 1
ATOM 1460 N N . SER A 1 184 ? -0.355 1.093 14.975 1.00 97.44 184 SER A N 1
ATOM 1461 C CA . SER A 1 184 ? -0.069 0.195 13.858 1.00 97.44 184 SER A CA 1
ATOM 1462 C C . SER A 1 184 ? -1.099 -0.921 13.806 1.00 97.44 184 SER A C 1
ATOM 1464 O O . SER A 1 184 ? -1.411 -1.520 14.831 1.00 97.44 184 SER A O 1
ATOM 1466 N N . ILE A 1 185 ? -1.594 -1.210 12.606 1.00 97.81 185 ILE A N 1
ATOM 1467 C CA . ILE A 1 185 ? -2.503 -2.318 12.313 1.00 97.81 185 ILE A CA 1
ATOM 1468 C C . ILE A 1 185 ? -1.784 -3.275 11.370 1.00 97.81 185 ILE A C 1
ATOM 1470 O O . ILE A 1 185 ? -1.328 -2.865 10.297 1.00 97.81 185 ILE A O 1
ATOM 1474 N N . TYR A 1 186 ? -1.733 -4.546 11.750 1.00 98.38 186 TYR A N 1
ATOM 1475 C CA . TYR A 1 186 ? -1.186 -5.629 10.941 1.00 98.38 186 TYR A CA 1
ATOM 1476 C C . TYR A 1 186 ? -2.323 -6.461 10.370 1.00 98.38 186 TYR A C 1
ATOM 1478 O O . TYR A 1 186 ? -3.230 -6.886 11.090 1.00 98.38 186 TYR A O 1
ATOM 1486 N N . VAL A 1 187 ? -2.282 -6.685 9.063 1.00 98.69 187 VAL A N 1
ATOM 1487 C CA . VAL A 1 187 ? -3.357 -7.351 8.337 1.00 98.69 187 VAL A CA 1
ATOM 1488 C C . VAL A 1 187 ? -2.793 -8.477 7.501 1.00 98.69 187 VAL A C 1
ATOM 1490 O O . VAL A 1 187 ? -1.841 -8.285 6.746 1.00 98.69 187 VAL A O 1
ATOM 1493 N N . GLU A 1 188 ? -3.445 -9.627 7.586 1.00 98.50 188 GLU A N 1
ATOM 1494 C CA . GLU A 1 188 ? -3.193 -10.760 6.707 1.00 98.50 188 GLU A CA 1
ATOM 1495 C C . GLU A 1 188 ? -4.346 -10.910 5.726 1.00 98.50 188 GLU A C 1
ATOM 1497 O O . GLU A 1 188 ? -5.522 -10.772 6.081 1.00 98.50 188 GLU A O 1
ATOM 1502 N N . SER A 1 189 ? -4.007 -11.215 4.481 1.00 98.12 189 SER A N 1
ATOM 1503 C CA . SER A 1 189 ? -4.943 -11.488 3.401 1.00 98.12 189 SER A CA 1
ATOM 1504 C C . SER A 1 189 ? -4.667 -12.848 2.791 1.00 98.12 189 SER A C 1
ATOM 1506 O O . SER A 1 189 ? -3.523 -13.158 2.483 1.00 98.12 189 SER A O 1
ATOM 1508 N N . TYR A 1 190 ? -5.721 -13.624 2.562 1.00 96.88 190 TYR A N 1
ATOM 1509 C CA . TYR A 1 190 ? -5.657 -14.966 1.990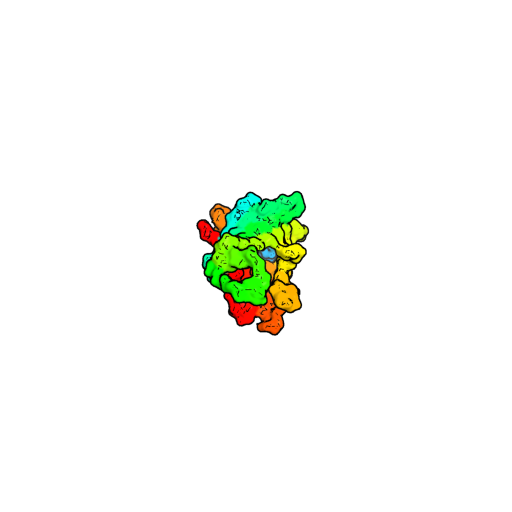 1.00 96.88 190 TYR A CA 1
ATOM 1510 C C . TYR A 1 190 ? -6.549 -15.067 0.750 1.00 96.88 190 TYR A C 1
ATOM 1512 O O . TYR A 1 190 ? -7.703 -14.618 0.757 1.00 96.88 190 TYR A O 1
ATOM 1520 N N . GLY A 1 191 ? -6.040 -15.698 -0.301 1.00 94.06 191 GLY A N 1
ATOM 1521 C CA . GLY A 1 191 ? -6.783 -16.041 -1.509 1.00 94.06 191 GLY A CA 1
ATOM 1522 C C . GLY A 1 191 ? -6.180 -17.246 -2.224 1.00 94.06 191 GLY A C 1
ATOM 1523 O O . GLY A 1 191 ? -5.248 -17.875 -1.731 1.00 94.06 191 GLY A O 1
ATOM 1524 N N . ASN A 1 192 ? -6.714 -17.555 -3.403 1.00 91.69 192 ASN A N 1
ATOM 1525 C CA . ASN A 1 192 ? -6.189 -18.597 -4.280 1.00 91.69 192 ASN A CA 1
ATOM 1526 C C . ASN A 1 192 ? -6.007 -18.028 -5.687 1.00 91.69 192 ASN A C 1
ATOM 1528 O O . ASN A 1 192 ? -6.904 -17.352 -6.194 1.00 91.69 192 ASN A O 1
ATOM 1532 N N . LEU A 1 193 ? -4.851 -18.309 -6.277 1.00 88.00 193 LEU A N 1
ATOM 1533 C CA . LEU A 1 193 ? -4.584 -18.214 -7.708 1.00 88.00 193 LEU A CA 1
ATOM 1534 C C . LEU A 1 193 ? -4.693 -19.617 -8.317 1.00 88.00 193 LEU A C 1
ATOM 1536 O O . LEU A 1 193 ? -4.747 -20.608 -7.584 1.00 88.00 193 LEU A O 1
ATOM 1540 N N . ASP A 1 194 ? -4.675 -19.708 -9.644 1.00 84.12 194 ASP A N 1
ATOM 1541 C CA . ASP A 1 194 ? -4.669 -21.003 -10.339 1.00 84.12 194 ASP A CA 1
ATOM 1542 C C . ASP A 1 194 ? -3.442 -21.851 -9.953 1.00 84.12 194 ASP A C 1
ATOM 1544 O O . ASP A 1 194 ? -3.546 -23.066 -9.790 1.00 84.12 194 ASP A O 1
ATOM 1548 N N . ASP A 1 195 ? -2.310 -21.192 -9.685 1.00 82.31 195 ASP A N 1
ATOM 1549 C CA . ASP A 1 195 ? -1.051 -21.817 -9.262 1.00 82.31 195 ASP A CA 1
ATOM 1550 C C . ASP A 1 195 ? -0.987 -22.150 -7.757 1.00 82.31 195 ASP A C 1
ATOM 1552 O O . ASP A 1 195 ? 0.034 -22.642 -7.266 1.00 82.31 195 ASP A O 1
ATOM 1556 N N . GLY A 1 196 ? -2.068 -21.896 -7.010 1.00 88.94 196 GLY A N 1
ATOM 1557 C CA . GLY A 1 196 ? -2.200 -22.268 -5.603 1.00 88.94 196 GLY A CA 1
ATOM 1558 C C . GLY A 1 196 ? -2.498 -21.103 -4.651 1.00 88.94 196 GLY A C 1
ATOM 1559 O O . GLY A 1 196 ? -2.918 -20.019 -5.067 1.00 88.94 196 GLY A O 1
ATOM 1560 N N . PRO A 1 197 ? -2.337 -21.324 -3.334 1.00 92.69 197 PRO A N 1
ATOM 1561 C CA . PRO A 1 197 ? -2.679 -20.327 -2.332 1.00 92.69 197 PRO A CA 1
ATOM 1562 C C . PRO A 1 197 ? -1.758 -19.110 -2.425 1.00 92.69 197 PRO A C 1
ATOM 1564 O O . PRO A 1 197 ? -0.540 -19.230 -2.590 1.00 92.69 197 PRO A O 1
ATOM 1567 N N . VAL A 1 198 ? -2.356 -17.935 -2.252 1.00 94.75 198 VAL A N 1
ATOM 1568 C CA . VAL A 1 198 ? -1.657 -16.654 -2.181 1.00 94.75 198 VAL A CA 1
ATOM 1569 C C . VAL A 1 198 ? -1.987 -15.967 -0.865 1.00 94.75 198 VAL A C 1
ATOM 1571 O O . VAL A 1 198 ? -3.153 -15.853 -0.481 1.00 94.75 198 VAL A O 1
ATOM 1574 N N . ASN A 1 199 ? -0.951 -15.477 -0.191 1.00 96.50 199 ASN A N 1
ATOM 1575 C CA . ASN A 1 199 ? -1.075 -14.707 1.039 1.00 96.50 199 ASN A CA 1
ATOM 1576 C C . ASN A 1 199 ? -0.462 -13.328 0.847 1.00 96.50 199 ASN A C 1
ATOM 1578 O O . ASN A 1 199 ? 0.514 -13.178 0.122 1.00 96.50 199 ASN A O 1
ATOM 1582 N N . SER A 1 200 ? -0.999 -12.320 1.516 1.00 97.38 200 SER A N 1
ATOM 1583 C CA . SER A 1 200 ? -0.372 -11.006 1.595 1.00 97.38 200 SER A CA 1
ATOM 1584 C C . SER A 1 200 ? -0.437 -10.493 3.016 1.00 97.38 200 SER A C 1
ATOM 1586 O O . SER A 1 200 ? -1.493 -10.558 3.641 1.00 97.38 200 SER A O 1
ATOM 1588 N N . ASN A 1 201 ? 0.672 -9.941 3.493 1.00 97.88 201 ASN A N 1
ATOM 1589 C CA . ASN A 1 201 ? 0.738 -9.289 4.791 1.00 97.88 201 ASN A CA 1
ATOM 1590 C C . ASN A 1 201 ? 1.008 -7.812 4.567 1.00 97.88 201 ASN A C 1
ATOM 1592 O O . ASN A 1 201 ? 1.913 -7.445 3.813 1.00 97.88 201 ASN A O 1
ATOM 1596 N N . TYR A 1 202 ? 0.231 -6.954 5.212 1.00 98.25 202 TYR A N 1
ATOM 1597 C CA . TYR A 1 202 ? 0.426 -5.522 5.097 1.00 98.25 202 TYR A CA 1
ATOM 1598 C C . TYR A 1 202 ? 0.195 -4.790 6.409 1.00 98.25 202 TYR A C 1
ATOM 1600 O O . TYR A 1 202 ? -0.509 -5.260 7.302 1.00 98.25 202 TYR A O 1
ATOM 1608 N N . ARG A 1 203 ? 0.817 -3.616 6.513 1.00 98.31 203 ARG A N 1
ATOM 1609 C CA . ARG A 1 203 ? 0.814 -2.798 7.725 1.00 98.31 203 ARG A CA 1
ATOM 1610 C C . ARG A 1 203 ? 0.319 -1.394 7.430 1.00 98.31 203 ARG A C 1
ATOM 1612 O O . ARG A 1 203 ? 0.821 -0.738 6.517 1.00 98.31 203 ARG A O 1
ATOM 1619 N N . LEU A 1 204 ? -0.632 -0.927 8.229 1.00 98.06 204 LEU A N 1
ATOM 1620 C CA . LEU A 1 204 ? -1.119 0.450 8.224 1.00 98.06 204 LEU A CA 1
ATOM 1621 C C . LEU A 1 204 ? -0.626 1.151 9.487 1.00 98.06 204 LEU A C 1
ATOM 1623 O O . LEU A 1 204 ? -0.749 0.607 10.581 1.00 98.06 204 LEU A O 1
ATOM 1627 N N . VAL A 1 205 ? -0.074 2.352 9.346 1.00 97.81 205 VAL A N 1
ATOM 1628 C CA . VAL A 1 205 ? 0.467 3.137 10.462 1.00 97.81 205 VAL A CA 1
ATOM 1629 C C . VAL A 1 205 ? -0.193 4.504 10.503 1.00 97.81 205 VAL A C 1
ATOM 1631 O O . VAL A 1 205 ? -0.342 5.166 9.470 1.00 97.81 205 VAL A O 1
ATOM 1634 N N . SER A 1 206 ? -0.562 4.946 11.705 1.00 97.06 206 SER A N 1
ATOM 1635 C CA . SER A 1 206 ? -1.272 6.205 11.869 1.00 97.06 206 SER A CA 1
ATOM 1636 C C . SER A 1 206 ? -0.450 7.393 11.354 1.00 97.06 206 SER A C 1
ATOM 1638 O O . SER A 1 206 ? 0.722 7.559 11.688 1.00 97.06 206 SER A O 1
ATOM 1640 N N . GLY A 1 207 ? -1.046 8.209 10.488 1.00 95.94 207 GLY A N 1
ATOM 1641 C CA . GLY A 1 207 ? -0.471 9.373 9.826 1.00 95.94 207 GLY A CA 1
ATOM 1642 C C . GLY A 1 207 ? 0.619 9.050 8.809 1.00 95.94 207 GLY A C 1
ATOM 1643 O O . GLY A 1 207 ? 1.394 9.948 8.495 1.00 95.94 207 GLY A O 1
ATOM 1644 N N . LEU A 1 208 ? 0.753 7.792 8.377 1.00 97.00 208 LEU A N 1
ATOM 1645 C CA . LEU A 1 208 ? 1.689 7.354 7.331 1.00 97.00 208 LEU A CA 1
ATOM 1646 C C . LEU A 1 208 ? 1.010 6.472 6.268 1.00 97.00 208 LEU A C 1
ATOM 1648 O O . LEU A 1 208 ? 1.530 6.342 5.159 1.00 97.00 208 LEU A O 1
ATOM 1652 N N . GLY A 1 209 ? -0.141 5.875 6.575 1.00 96.88 209 GLY A N 1
ATOM 1653 C CA . GLY A 1 209 ? -0.852 4.981 5.671 1.00 96.88 209 GLY A CA 1
ATOM 1654 C C . GLY A 1 209 ? -0.210 3.600 5.585 1.00 96.88 209 GLY A C 1
ATOM 1655 O O . GLY A 1 209 ? 0.265 3.054 6.578 1.00 96.88 209 GLY A O 1
ATOM 1656 N N . LEU A 1 210 ? -0.234 3.015 4.388 1.00 97.56 210 LEU A N 1
ATOM 1657 C CA . LEU A 1 210 ? 0.268 1.668 4.109 1.00 97.56 210 LEU A CA 1
ATOM 1658 C C . LEU A 1 210 ? 1.804 1.641 4.098 1.00 97.56 210 LEU A C 1
ATOM 1660 O O . LEU A 1 210 ? 2.424 2.036 3.118 1.00 97.56 210 LEU A O 1
ATOM 1664 N N . THR A 1 211 ? 2.440 1.186 5.168 1.00 97.44 211 THR A N 1
ATOM 1665 C CA . THR A 1 211 ? 3.902 1.265 5.337 1.00 97.44 211 THR A CA 1
ATOM 1666 C C . THR A 1 211 ? 4.636 -0.016 4.985 1.00 97.44 211 THR A C 1
ATOM 1668 O O . THR A 1 211 ? 5.836 0.028 4.757 1.00 97.44 211 THR A O 1
ATOM 1671 N N . HIS A 1 212 ? 3.947 -1.150 4.918 1.00 97.69 212 HIS A N 1
ATOM 1672 C CA . HIS A 1 212 ? 4.541 -2.425 4.530 1.00 97.69 212 HIS A CA 1
ATOM 1673 C C . HIS A 1 212 ? 3.552 -3.222 3.696 1.00 97.69 212 HIS A C 1
ATOM 1675 O O . HIS A 1 212 ? 2.356 -3.227 4.001 1.00 97.69 212 HIS A O 1
ATOM 1681 N N . MET A 1 213 ? 4.055 -3.929 2.690 1.00 97.38 213 MET A N 1
ATOM 1682 C CA . MET A 1 213 ? 3.298 -4.938 1.965 1.00 97.38 213 MET A CA 1
ATOM 1683 C C . MET A 1 213 ? 4.231 -6.048 1.486 1.00 97.38 213 MET A C 1
ATOM 1685 O O . MET A 1 213 ? 5.246 -5.787 0.842 1.00 97.38 213 MET A O 1
ATOM 1689 N N . SER A 1 214 ? 3.851 -7.289 1.754 1.00 96.88 214 SER A N 1
ATOM 1690 C CA . SER A 1 214 ? 4.481 -8.488 1.211 1.00 96.88 214 SER A CA 1
ATOM 1691 C C . SER A 1 214 ? 3.438 -9.407 0.589 1.00 96.88 214 SER A C 1
ATOM 1693 O O . SER A 1 214 ? 2.244 -9.336 0.903 1.00 96.88 214 SER A O 1
ATOM 1695 N N . LEU A 1 215 ? 3.894 -10.249 -0.329 1.00 95.25 215 LEU A N 1
ATOM 1696 C CA . LEU A 1 215 ? 3.098 -11.237 -1.036 1.00 95.25 215 LEU A CA 1
ATOM 1697 C C . LEU A 1 215 ? 3.833 -12.575 -0.989 1.00 95.25 215 LEU A C 1
ATOM 1699 O O . LEU A 1 215 ? 5.004 -12.652 -1.348 1.00 95.25 215 LEU A O 1
ATOM 1703 N N . THR A 1 216 ? 3.141 -13.626 -0.575 1.00 95.06 216 THR A N 1
ATOM 1704 C CA . THR A 1 216 ? 3.629 -15.001 -0.594 1.00 95.06 216 THR A CA 1
ATOM 1705 C C . THR A 1 216 ? 2.830 -15.789 -1.617 1.00 95.06 216 THR A C 1
ATOM 1707 O O . THR A 1 216 ? 1.622 -15.963 -1.458 1.00 95.06 216 THR A O 1
ATOM 1710 N N . VAL A 1 217 ? 3.506 -16.292 -2.647 1.00 91.38 217 VAL A N 1
ATOM 1711 C CA . VAL A 1 217 ? 2.922 -17.160 -3.678 1.00 91.38 217 VAL A CA 1
ATOM 1712 C C . VAL A 1 217 ? 3.693 -18.470 -3.667 1.00 91.38 217 VAL A C 1
ATOM 1714 O O . VAL A 1 217 ? 4.920 -18.467 -3.754 1.00 91.38 217 VAL A O 1
ATOM 1717 N N . SER A 1 218 ? 2.989 -19.591 -3.506 1.00 87.94 218 SER A N 1
ATOM 1718 C CA . SER A 1 218 ? 3.595 -20.934 -3.526 1.00 87.94 218 SER A CA 1
ATOM 1719 C C . SER A 1 218 ? 4.787 -21.092 -2.565 1.00 87.94 218 SER A C 1
ATOM 1721 O O . SER A 1 218 ? 5.780 -21.745 -2.872 1.00 87.94 218 SER A O 1
ATOM 1723 N N . GLY A 1 219 ? 4.694 -20.463 -1.387 1.00 87.69 219 GLY A N 1
ATOM 1724 C CA . GLY A 1 219 ? 5.724 -20.493 -0.341 1.00 87.69 219 GLY A CA 1
ATOM 1725 C C . GLY A 1 219 ? 6.887 -19.512 -0.535 1.00 87.69 219 GLY A C 1
ATOM 1726 O O . GLY A 1 219 ? 7.702 -19.370 0.373 1.00 87.69 219 GLY A O 1
ATOM 1727 N N . LEU A 1 220 ? 6.955 -18.805 -1.666 1.00 90.25 220 LEU A N 1
ATOM 1728 C CA . LEU A 1 220 ? 7.948 -17.761 -1.915 1.00 90.25 220 LEU A CA 1
ATOM 1729 C C . LEU A 1 220 ? 7.383 -16.401 -1.518 1.00 90.25 220 LEU A C 1
ATOM 1731 O O . LEU A 1 220 ? 6.381 -15.954 -2.076 1.00 90.25 220 LEU A O 1
ATOM 1735 N N . THR A 1 221 ? 8.032 -15.745 -0.559 1.00 93.81 221 THR A N 1
ATOM 1736 C CA . THR A 1 221 ? 7.642 -14.416 -0.079 1.00 93.81 221 THR A CA 1
ATOM 1737 C C . THR A 1 221 ? 8.472 -13.339 -0.760 1.00 93.81 221 THR A C 1
ATOM 1739 O O . THR A 1 221 ? 9.697 -13.379 -0.720 1.00 93.81 221 THR A O 1
ATOM 1742 N N . SER A 1 222 ? 7.793 -12.348 -1.328 1.00 93.25 222 SER A N 1
ATOM 1743 C CA . SER A 1 222 ? 8.377 -11.105 -1.817 1.00 93.25 222 SER A CA 1
ATOM 1744 C C . SER A 1 222 ? 7.858 -9.937 -0.983 1.00 93.25 222 SER A C 1
ATOM 1746 O O . SER A 1 222 ? 6.647 -9.749 -0.843 1.00 93.25 222 SER A O 1
ATOM 1748 N N . VAL A 1 223 ? 8.769 -9.141 -0.422 1.00 94.75 223 VAL A N 1
ATOM 1749 C CA . VAL A 1 223 ? 8.425 -7.841 0.163 1.00 94.75 223 VAL A CA 1
ATOM 1750 C C . VAL A 1 223 ? 8.314 -6.838 -0.979 1.00 94.75 223 VAL A C 1
ATOM 1752 O O . VAL A 1 223 ? 9.297 -6.541 -1.650 1.00 94.75 223 VAL A O 1
ATOM 1755 N N . LEU A 1 224 ? 7.110 -6.315 -1.209 1.00 93.69 224 LEU A N 1
ATOM 1756 C CA . LEU A 1 224 ? 6.886 -5.312 -2.250 1.00 93.69 224 LEU A CA 1
ATOM 1757 C C . LEU A 1 224 ? 7.471 -3.966 -1.838 1.00 93.69 224 LEU A C 1
ATOM 1759 O O . LEU A 1 224 ? 8.011 -3.254 -2.680 1.00 93.69 224 LEU A O 1
ATOM 1763 N N . TYR A 1 225 ? 7.321 -3.613 -0.561 1.00 96.12 225 TYR A N 1
ATOM 1764 C CA . TYR A 1 225 ? 7.991 -2.476 0.059 1.00 96.12 225 TYR A CA 1
ATOM 1765 C C . TYR A 1 225 ? 7.829 -2.486 1.582 1.00 96.12 225 TYR A C 1
ATOM 1767 O O . TYR A 1 225 ? 6.881 -3.066 2.124 1.00 96.12 225 TYR A O 1
ATOM 1775 N N . THR A 1 226 ? 8.715 -1.774 2.275 1.00 97.06 226 THR A N 1
ATOM 1776 C CA . THR A 1 226 ? 8.634 -1.519 3.718 1.00 97.06 226 THR A CA 1
ATOM 1777 C C . THR A 1 226 ? 9.093 -0.103 4.058 1.00 97.06 226 THR A C 1
ATOM 1779 O O . THR A 1 226 ? 9.961 0.442 3.391 1.00 97.06 226 THR A O 1
ATOM 1782 N N . LEU A 1 227 ? 8.527 0.527 5.086 1.00 97.25 227 LEU A N 1
ATOM 1783 C CA . LEU A 1 227 ? 8.947 1.857 5.526 1.00 97.25 227 LEU A CA 1
ATOM 1784 C C . LEU A 1 227 ? 10.419 1.827 5.937 1.00 97.25 227 LEU A C 1
ATOM 1786 O O . LEU A 1 227 ? 10.825 0.992 6.745 1.00 97.25 227 LEU A O 1
ATOM 1790 N N . LYS A 1 228 ? 11.193 2.764 5.394 1.00 94.50 228 LYS A N 1
ATOM 1791 C CA . LYS A 1 228 ? 12.588 2.974 5.766 1.00 94.50 228 LYS A CA 1
ATOM 1792 C C . LYS A 1 228 ? 12.632 3.752 7.079 1.00 94.50 228 LYS A C 1
ATOM 1794 O O . LYS A 1 228 ? 12.073 4.849 7.170 1.00 94.50 228 LYS A O 1
ATOM 1799 N N . GLU A 1 229 ? 13.262 3.173 8.096 1.00 83.94 229 GLU A N 1
ATOM 1800 C CA . GLU A 1 229 ? 13.578 3.896 9.328 1.00 83.94 229 GLU A CA 1
ATOM 1801 C C . GLU A 1 229 ? 14.670 4.927 9.003 1.00 83.94 229 GLU A C 1
ATOM 1803 O O . GLU A 1 229 ? 15.696 4.581 8.416 1.00 83.94 229 GLU A O 1
ATOM 1808 N N . ASN A 1 230 ? 14.414 6.197 9.326 1.00 62.22 230 ASN A N 1
ATOM 1809 C CA . ASN A 1 230 ? 15.374 7.293 9.154 1.00 62.22 230 ASN A CA 1
ATOM 1810 C C . ASN A 1 230 ? 16.115 7.570 10.457 1.00 62.22 230 ASN A C 1
ATOM 1812 O O . ASN A 1 230 ? 15.427 7.609 11.505 1.00 62.22 230 ASN A O 1
#

=== Feature glossary ===
Key to the feature types in this record:

Secondary structure (8-state, DSSP). Secondary structure is the local, repeating backbone conformation. DSSP classifies it into eight states by reading the hydrogen-bond network: three helix types (H, G, I), two β types (E, B), two non-regular types (T, S), and unstructured coil (-).

Backbone torsions (φ/ψ). Backbone dihedral angles. Every residue except chain termini has a φ (preceding-C → N → Cα → C) and a ψ (N → Cα → C → next-N). They are reported in degrees following the IUPAC sign convention. Secondary structure is essentially a statement about which (φ, ψ) basin each residue occupies.

Predicted aligned error. Predicted Aligned Error (PAE) is an AlphaFold confidence matrix: entry (i, j) is the expected error in the position of residue j, in ångströms, when the prediction is superimposed on the true structure at residue i. Low PAE within a block of residues means that block is internally rigid and well-predicted; high PAE between two blocks means their relative placement is uncertain even if each block individually is confident.

B-factor. B-factor (Debye–Waller factor) reflects atomic displacement in the crystal lattice. It is an experimental observable (units Å²), not a prediction; low values mean the atom is pinned down, high values mean it moves or is heterogeneous across the crystal.

Secondary structure (3-state, P-SEA). Three-state secondary structure (P-SEA) collapses the eight DSSP classes into helix (a), strand (b), and coil (c). P-SEA assigns these from Cα geometry alone — distances and angles — without requiring backbone oxygens, so it works on any Cα trace.

Sequence. Primary structure: the covalent order of the twenty standard amino acids along the backbone. Two proteins with the same sequence will (almost always) fold to the same structure; two with 30% identity often share a fold but not the details.

pLDDT. pLDDT is the predicted lDDT-Cα score: AlphaFold's confidence that the local environment of each residue (all inter-atomic distances within 15 Å) is correctly placed. It is a per-residue number between 0 and 100, with higher meaning more reliable.

InterPro / GO / CATH / organism. Functional annotations link the protein to curated databases. InterPro entries identify conserved domains and families by matching the sequence against member-database signatures (Pfam, PROSITE, CDD, …). Gene Ontology (GO) terms describe molecular function, biological process, and cellular component in a controlled vocabulary. CATH places the structure in a hierarchical fold classification (Class/Architecture/Topology/Homologous-superfamily). The organism is the source species.

Contact-map, Ramachandran, and PAE plots. Three diagnostic plots accompany the record. The Cα contact map visualizes the tertiary structure as a 2D adjacency matrix (8 Å cutoff, sequence-local contacts suppressed). The Ramachandran plot shows the distribution of backbone (φ, ψ) torsions, with points in the α and β basins reflecting secondary structure content. The PAE plot shows AlphaFold's inter-residue confidence as a color matrix.

mmCIF coordinates. The mmCIF table is the protein's shape written out atom by atom. For each backbone N, Cα, C, and carbonyl O, it records an (x, y, z) coordinate triple in Å plus the residue type, chain letter, and residue number.

Radius of gyration, Cα contacts, bounding box. Three whole-structure scalars: the radius of gyration (RMS distance of Cα from centroid, in Å), the count of Cα–Cα contacts (pairs closer than 8 Å and separated by more than four residues in sequence — i.e. tertiary, not local, contacts), and the bounding-box dimensions. Together they distinguish compact globular folds from extended fibres or disordered chains.

Foldseek 3Di. The Foldseek 3Di string encodes local tertiary geometry as a 20-letter alphabet — one character per residue — derived from the relative positions of nearby Cα atoms. Unlike the amino-acid sequence, 3Di is a direct function of the 3D structure, so two proteins with the same fold have similar 3Di strings even at low sequence identity.

Rendered structure images. Six rendered views show the 3D structure from the faces of a cube — i.e. along ±x, ±y, ±z. Rendering representation is drawn randomly per protein from cartoon (secondary-structure ribbons), sticks (backbone bonds), or molecular surface; coloring is either N→C rainbow (blue at the N-terminus through red at the C-terminus) or one color per chain.

Nearest PDB structures. The Foldseek neighbor list gives the closest experimentally determined structures in the PDB, ranked by structural alignment. TM-score near 1 means near-identical fold; near 0.3 means only rough topology match. This is how one finds what a novel AlphaFold prediction most resembles in the solved-structure universe.

Solvent-accessible surface area. SASA measures how much of the protein is reachable by solvent. It is computed by rolling a water-sized probe over the atomic surface and summing the exposed area (Å²). Per-residue SASA distinguishes core (buried, low SASA) from surface (exposed, high SASA) residues; total SASA is a whole-molecule size measure.